Protein AF-A0A934D7P4-F1 (afdb_monomer_lite)

Structure (mmCIF, N/CA/C/O backbone):
data_AF-A0A934D7P4-F1
#
_entry.id   AF-A0A934D7P4-F1
#
loop_
_atom_site.group_PDB
_atom_site.id
_atom_site.type_symbol
_atom_site.label_atom_id
_atom_site.label_alt_id
_atom_site.label_comp_id
_atom_site.label_asym_id
_atom_site.label_entity_id
_atom_site.label_seq_id
_atom_site.pdbx_PDB_ins_code
_atom_site.Cartn_x
_atom_site.Cartn_y
_atom_site.Cartn_z
_atom_site.occupancy
_atom_site.B_iso_or_equiv
_atom_site.auth_seq_id
_atom_site.auth_comp_id
_atom_site.auth_asym_id
_atom_site.auth_atom_id
_atom_site.pdbx_PDB_model_num
ATOM 1 N N . MET A 1 1 ? -23.810 -1.532 72.515 1.00 41.50 1 MET A N 1
ATOM 2 C CA . MET A 1 1 ? -23.778 -2.502 71.398 1.00 41.50 1 MET A CA 1
ATOM 3 C C . MET A 1 1 ? -24.009 -1.705 70.126 1.00 41.50 1 MET A C 1
ATOM 5 O O . MET A 1 1 ? -25.115 -1.230 69.918 1.00 41.50 1 MET A O 1
ATOM 9 N N . SER A 1 2 ? -22.924 -1.389 69.413 1.00 42.75 2 SER A N 1
ATOM 10 C CA . SER A 1 2 ? -22.881 -0.344 68.382 1.00 42.75 2 SER A CA 1
ATOM 11 C C . SER A 1 2 ? -23.108 -0.930 66.989 1.00 42.75 2 SER A C 1
ATOM 13 O O . SER A 1 2 ? -22.459 -1.902 66.610 1.00 42.75 2 SER A O 1
ATOM 15 N N . ALA A 1 3 ? -24.038 -0.333 66.248 1.00 46.03 3 ALA A N 1
ATOM 16 C CA . ALA A 1 3 ? -24.425 -0.679 64.887 1.00 46.03 3 ALA A CA 1
ATOM 17 C C . ALA A 1 3 ? -23.400 -0.162 63.862 1.00 46.03 3 ALA A C 1
ATOM 19 O O . ALA A 1 3 ? -23.672 0.775 63.115 1.00 46.03 3 ALA A O 1
ATOM 20 N N . ALA A 1 4 ? -22.201 -0.743 63.844 1.00 50.47 4 ALA A N 1
ATOM 21 C CA . ALA A 1 4 ? -21.141 -0.292 62.949 1.00 50.47 4 ALA A CA 1
ATOM 22 C C . ALA A 1 4 ? -20.233 -1.439 62.496 1.00 50.47 4 ALA A C 1
ATOM 24 O O . ALA A 1 4 ? -19.067 -1.454 62.855 1.00 50.47 4 ALA A O 1
ATOM 25 N N . GLU A 1 5 ? -20.740 -2.385 61.697 1.00 45.88 5 GLU A N 1
ATOM 26 C CA . GLU A 1 5 ? -19.858 -3.218 60.859 1.00 45.88 5 GLU A CA 1
ATOM 27 C C . GLU A 1 5 ? -20.597 -3.959 59.731 1.00 45.88 5 GLU A C 1
ATOM 29 O O . GLU A 1 5 ? -20.452 -5.156 59.520 1.00 45.88 5 GLU A O 1
ATOM 34 N N . GLN A 1 6 ? -21.387 -3.234 58.938 1.00 44.91 6 GLN A N 1
ATOM 35 C CA . GLN A 1 6 ? -21.659 -3.667 57.564 1.00 44.91 6 GLN A CA 1
ATOM 36 C C . GLN A 1 6 ? -20.743 -2.887 56.625 1.00 44.91 6 GLN A C 1
ATOM 38 O O . GLN A 1 6 ? -21.148 -1.958 55.930 1.00 44.91 6 GLN A O 1
ATOM 43 N N . GLN A 1 7 ? -19.463 -3.267 56.622 1.00 40.97 7 GLN A N 1
ATOM 44 C CA . GLN A 1 7 ? -18.565 -2.917 55.530 1.00 40.97 7 GLN A CA 1
ATOM 45 C C . GLN A 1 7 ? -19.049 -3.651 54.276 1.00 40.97 7 GLN A C 1
ATOM 47 O O . GLN A 1 7 ? -18.756 -4.826 54.055 1.00 40.97 7 GLN A O 1
ATOM 52 N N . GLY A 1 8 ? -19.825 -2.948 53.451 1.00 39.62 8 GLY A N 1
ATOM 53 C CA . GLY A 1 8 ? -20.128 -3.379 52.097 1.00 39.62 8 GLY A CA 1
ATOM 54 C C . GLY A 1 8 ? -18.822 -3.628 51.349 1.00 39.62 8 GLY A C 1
ATOM 55 O O . GLY A 1 8 ? -18.076 -2.691 51.058 1.00 39.62 8 GLY A O 1
ATOM 56 N N . LYS A 1 9 ? -18.545 -4.899 51.034 1.00 37.62 9 LYS A N 1
ATOM 57 C CA . LYS A 1 9 ? -17.528 -5.297 50.058 1.00 37.62 9 LYS A CA 1
ATOM 58 C C . LYS A 1 9 ? -17.857 -4.602 48.737 1.00 37.62 9 LYS A C 1
ATOM 60 O O . LYS A 1 9 ? -18.658 -5.100 47.951 1.00 37.62 9 LYS A O 1
ATOM 65 N N . LYS A 1 10 ? -17.255 -3.436 48.488 1.00 41.66 10 LYS A N 1
ATOM 66 C CA . LYS A 1 10 ? -17.248 -2.821 47.159 1.00 41.66 10 LYS A CA 1
ATOM 67 C C . LYS A 1 10 ? -16.563 -3.820 46.233 1.00 41.66 10 LYS A C 1
ATOM 69 O O . LYS A 1 10 ? -15.367 -4.071 46.378 1.00 41.66 10 LYS A O 1
ATOM 74 N N . ALA A 1 11 ? -17.338 -4.426 45.335 1.00 46.16 11 ALA A N 1
ATOM 75 C CA . ALA A 1 11 ? -16.815 -5.281 44.281 1.00 46.16 11 ALA A CA 1
ATOM 76 C C . ALA A 1 11 ? -15.649 -4.559 43.577 1.00 46.16 11 ALA A C 1
ATOM 78 O O . ALA A 1 11 ? -15.703 -3.331 43.425 1.00 46.16 11 ALA A O 1
ATOM 79 N N . PRO A 1 12 ? -14.579 -5.275 43.187 1.00 48.62 12 PRO A N 1
ATOM 80 C CA . PRO A 1 12 ? -13.427 -4.653 42.552 1.00 48.62 12 PRO A CA 1
ATOM 81 C C . PRO A 1 12 ? -13.914 -3.849 41.348 1.00 48.62 12 PRO A C 1
ATOM 83 O O . PRO A 1 12 ? -14.585 -4.401 40.476 1.00 48.62 12 PRO A O 1
ATOM 86 N N . ARG A 1 13 ? -13.613 -2.540 41.323 1.00 54.34 13 ARG A N 1
ATOM 87 C CA . ARG A 1 13 ? -13.871 -1.670 40.167 1.00 54.34 13 ARG A CA 1
ATOM 88 C C . ARG A 1 13 ? -13.313 -2.391 38.940 1.00 54.34 13 ARG A C 1
ATOM 90 O O . ARG A 1 13 ? -12.090 -2.465 38.785 1.00 54.34 13 ARG A O 1
ATOM 97 N N . ARG A 1 14 ? -14.196 -2.951 38.102 1.00 58.28 14 ARG A N 1
ATOM 98 C CA . ARG A 1 14 ? -13.824 -3.424 36.766 1.00 58.28 14 ARG A CA 1
ATOM 99 C C . ARG A 1 14 ? -13.054 -2.276 36.119 1.00 58.28 14 ARG A C 1
ATOM 101 O O . ARG A 1 14 ? -13.386 -1.114 36.344 1.00 58.28 14 ARG A O 1
ATOM 108 N N . ARG A 1 15 ? -11.948 -2.580 35.442 1.00 69.81 15 ARG A N 1
ATOM 109 C CA . ARG A 1 15 ? -11.151 -1.577 34.725 1.00 69.81 15 ARG A CA 1
ATOM 110 C C . ARG A 1 15 ? -11.638 -1.589 33.271 1.00 69.81 15 ARG A C 1
ATOM 112 O O . ARG A 1 15 ? -10.965 -2.227 32.461 1.00 69.81 15 ARG A O 1
ATOM 119 N N . PRO A 1 16 ? -12.766 -0.926 32.941 1.00 72.25 16 PRO A N 1
ATOM 120 C CA . PRO A 1 16 ? -13.418 -1.022 31.630 1.00 72.25 16 PRO A CA 1
ATOM 121 C C . PRO A 1 16 ? -12.455 -0.685 30.492 1.00 72.25 16 PRO A C 1
ATOM 123 O O . PRO A 1 16 ? -12.384 -1.398 29.504 1.00 72.25 16 PRO A O 1
ATOM 126 N N . ARG A 1 17 ? -11.575 0.305 30.691 1.00 75.12 17 ARG A N 1
ATOM 127 C CA . ARG A 1 17 ? -10.507 0.662 29.743 1.00 75.12 17 ARG A CA 1
ATOM 128 C C . ARG A 1 17 ? -9.569 -0.502 29.405 1.00 75.12 17 ARG A C 1
ATOM 130 O O . ARG A 1 17 ? -9.229 -0.698 28.247 1.00 75.12 17 ARG A O 1
ATOM 137 N N . ARG A 1 18 ? -9.127 -1.274 30.405 1.00 79.06 18 ARG A N 1
ATOM 138 C CA . ARG A 1 18 ? -8.193 -2.395 30.188 1.00 79.06 18 ARG A CA 1
ATOM 139 C C . ARG A 1 18 ? -8.885 -3.561 29.486 1.00 79.06 18 ARG A C 1
ATOM 141 O O . ARG A 1 18 ? -8.235 -4.312 28.770 1.00 79.06 18 ARG A O 1
ATOM 148 N N . GLU A 1 19 ? -10.181 -3.720 29.717 1.00 79.38 19 GLU A N 1
ATOM 149 C CA . GLU A 1 19 ? -11.009 -4.723 29.055 1.00 79.38 19 GLU A CA 1
ATOM 150 C C . GLU A 1 19 ? -11.298 -4.330 27.602 1.00 79.38 19 GLU A C 1
ATOM 152 O O . GLU A 1 19 ? -11.114 -5.160 26.719 1.00 79.38 19 GLU A O 1
ATOM 157 N N . LEU A 1 20 ? -11.584 -3.051 27.338 1.00 77.44 20 LEU A N 1
ATOM 158 C CA . LEU A 1 20 ? -11.712 -2.476 25.995 1.00 77.44 20 LEU A CA 1
ATOM 159 C C . LEU A 1 20 ? -10.415 -2.543 25.189 1.00 77.44 20 LEU A C 1
ATOM 161 O O . LEU A 1 20 ? -10.448 -2.973 24.044 1.00 77.44 20 LEU A O 1
ATOM 165 N N . LEU A 1 21 ? -9.268 -2.200 25.782 1.00 81.50 21 LEU A N 1
ATOM 166 C CA . LEU A 1 21 ? -7.966 -2.360 25.120 1.00 81.50 21 LEU A CA 1
ATOM 167 C C . LEU A 1 21 ? -7.713 -3.821 24.739 1.00 81.50 21 LEU A C 1
ATOM 169 O O . LEU A 1 21 ? -7.358 -4.105 23.602 1.00 81.50 21 LEU A O 1
ATOM 173 N N . ARG A 1 22 ? -7.982 -4.760 25.654 1.00 81.12 22 ARG A N 1
ATOM 174 C CA . ARG A 1 22 ? -7.871 -6.198 25.365 1.00 81.12 22 ARG A CA 1
ATOM 175 C C . ARG A 1 22 ? -8.871 -6.666 24.316 1.00 81.12 22 ARG A C 1
ATOM 177 O O . ARG A 1 22 ? -8.559 -7.586 23.568 1.00 81.12 22 ARG A O 1
ATOM 184 N N . LEU A 1 23 ? -10.072 -6.092 24.289 1.00 79.81 23 LEU A N 1
ATOM 185 C CA . LEU A 1 23 ? -11.082 -6.393 23.282 1.00 79.81 23 LEU A CA 1
ATOM 186 C C . LEU A 1 23 ? -10.612 -5.908 21.917 1.00 79.81 23 LEU A C 1
ATOM 188 O O . LEU A 1 23 ? -10.676 -6.691 20.978 1.00 79.81 23 LEU A O 1
ATOM 192 N N . ILE A 1 24 ? -10.083 -4.685 21.824 1.00 80.44 24 ILE A N 1
ATOM 193 C CA . ILE A 1 24 ? -9.516 -4.144 20.587 1.00 80.44 24 ILE A CA 1
ATOM 194 C C . ILE A 1 24 ? -8.349 -5.029 20.123 1.00 80.44 24 ILE A C 1
ATOM 196 O O . ILE A 1 24 ? -8.347 -5.504 18.994 1.00 80.44 24 ILE A O 1
ATOM 200 N N . GLU A 1 25 ? -7.417 -5.358 21.016 1.00 79.88 25 GLU A N 1
ATOM 201 C CA . GLU A 1 25 ? -6.269 -6.216 20.699 1.00 79.88 25 GLU A CA 1
ATOM 202 C C . GLU A 1 25 ? -6.675 -7.624 20.237 1.00 79.88 25 GLU A C 1
ATOM 204 O O . GLU A 1 25 ? -6.095 -8.149 19.289 1.00 79.88 25 GLU A O 1
ATOM 209 N N . ARG A 1 26 ? -7.680 -8.238 20.880 1.00 79.88 26 ARG A N 1
ATOM 210 C CA . ARG A 1 26 ? -8.150 -9.590 20.533 1.00 79.88 26 ARG A CA 1
ATOM 211 C C . ARG A 1 26 ? -9.049 -9.636 19.305 1.00 79.88 26 ARG A C 1
ATOM 213 O O . ARG A 1 26 ? -8.991 -10.616 18.579 1.00 79.88 26 ARG A O 1
ATOM 220 N N . ARG A 1 27 ? -9.945 -8.662 19.126 1.00 73.75 27 ARG A N 1
ATOM 221 C CA . ARG A 1 27 ? -10.974 -8.693 18.070 1.00 73.75 27 ARG A CA 1
ATOM 222 C C . ARG A 1 27 ? -10.468 -8.157 16.742 1.00 73.75 27 ARG A C 1
ATOM 224 O O . ARG A 1 27 ? -10.938 -8.630 15.718 1.00 73.75 27 ARG A O 1
ATOM 231 N N . PHE A 1 28 ? -9.540 -7.204 16.768 1.00 69.00 28 PHE A N 1
ATOM 232 C CA . PHE A 1 28 ? -8.950 -6.654 15.550 1.00 69.00 28 PHE A CA 1
ATOM 233 C C . PHE A 1 28 ? -7.631 -7.321 15.163 1.00 69.00 28 PHE A C 1
ATOM 235 O O . PHE A 1 28 ? -7.068 -6.926 14.152 1.00 69.00 28 PHE A O 1
ATOM 242 N N . GLU A 1 29 ? -7.144 -8.284 15.963 1.00 65.88 29 GLU A N 1
ATOM 243 C CA . GLU A 1 29 ? -5.890 -9.021 15.755 1.00 65.88 29 GLU A CA 1
ATOM 244 C C . GLU A 1 29 ? -4.803 -8.138 15.125 1.00 65.88 29 GLU A C 1
ATOM 246 O O . GLU A 1 29 ? -4.510 -8.229 13.936 1.00 65.88 29 GLU A O 1
ATOM 251 N N . LEU A 1 30 ? -4.192 -7.259 15.924 1.00 59.88 30 LEU A N 1
ATOM 252 C CA . LEU A 1 30 ? -3.196 -6.283 15.449 1.00 59.88 30 LEU A CA 1
ATOM 253 C C . LEU A 1 30 ? -2.025 -6.905 14.654 1.00 59.88 30 LEU A C 1
ATOM 255 O O . LEU A 1 30 ? -1.390 -6.220 13.860 1.00 59.88 30 LEU A O 1
ATOM 259 N N . GLU A 1 31 ? -1.771 -8.209 14.796 1.00 55.81 31 GLU A N 1
ATOM 260 C CA . GLU A 1 31 ? -0.820 -8.960 13.961 1.00 55.81 31 GLU A CA 1
ATOM 261 C C . GLU A 1 31 ? -1.290 -9.181 12.507 1.00 55.81 31 GLU A C 1
ATOM 263 O O . GLU A 1 31 ? -0.465 -9.247 11.592 1.00 55.81 31 GLU A O 1
ATOM 268 N N . HIS A 1 32 ? -2.599 -9.259 12.254 1.00 55.41 32 HIS A N 1
ATOM 269 C CA . HIS A 1 32 ? -3.182 -9.257 10.907 1.00 55.41 32 HIS A CA 1
ATOM 270 C C . HIS A 1 32 ? -3.280 -7.837 10.318 1.00 55.41 32 HIS A C 1
ATOM 272 O O . HIS A 1 32 ? -3.252 -7.677 9.095 1.00 55.41 32 HIS A O 1
ATOM 278 N N . LEU A 1 33 ? -3.270 -6.802 11.169 1.00 59.06 33 LEU A N 1
ATOM 279 C CA . LEU A 1 33 ? -3.177 -5.383 10.784 1.00 59.06 33 LEU A CA 1
ATOM 280 C C . LEU A 1 33 ? -1.771 -4.960 10.306 1.00 59.06 33 LEU A C 1
ATOM 282 O O . LEU A 1 33 ? -1.599 -3.876 9.748 1.00 59.06 33 LEU A O 1
ATOM 286 N N . ASP A 1 34 ? -0.785 -5.863 10.361 1.00 67.44 34 ASP A N 1
ATOM 287 C CA . ASP A 1 34 ? 0.574 -5.690 9.814 1.00 67.44 34 ASP A CA 1
ATOM 288 C C . ASP A 1 34 ? 0.592 -5.522 8.266 1.00 67.44 34 ASP A C 1
ATOM 290 O O . ASP A 1 34 ? 1.643 -5.414 7.626 1.00 67.44 34 ASP A O 1
ATOM 294 N N . TYR A 1 35 ? -0.587 -5.471 7.638 1.00 71.25 35 TYR A N 1
ATOM 295 C CA . TYR A 1 35 ? -0.839 -5.047 6.262 1.00 71.25 35 TYR A CA 1
ATOM 296 C C . TYR A 1 35 ? -0.079 -3.770 5.875 1.00 71.25 35 TYR A C 1
ATOM 298 O O . TYR A 1 35 ? 0.595 -3.767 4.841 1.00 71.25 35 TYR A O 1
ATOM 306 N N . LEU A 1 36 ? -0.109 -2.712 6.700 1.00 70.88 36 LEU A N 1
ATOM 307 C CA . LEU A 1 36 ? 0.581 -1.450 6.384 1.00 70.88 36 LEU A CA 1
ATOM 308 C C . LEU A 1 36 ? 2.094 -1.652 6.264 1.00 70.88 36 LEU A C 1
ATOM 310 O O . LEU A 1 36 ? 2.744 -1.126 5.352 1.00 70.88 36 LEU A O 1
ATOM 314 N N . ARG A 1 37 ? 2.663 -2.475 7.147 1.00 79.56 37 ARG A N 1
ATOM 315 C CA . ARG A 1 37 ? 4.080 -2.835 7.120 1.00 79.56 37 ARG A CA 1
ATOM 316 C C . ARG A 1 37 ? 4.421 -3.672 5.886 1.00 79.56 37 ARG A C 1
ATOM 318 O O . ARG A 1 37 ? 5.419 -3.391 5.213 1.00 79.56 37 ARG A O 1
ATOM 325 N N . ARG A 1 38 ? 3.587 -4.663 5.553 1.00 79.44 38 ARG A N 1
ATOM 326 C CA . ARG A 1 38 ? 3.760 -5.534 4.375 1.00 79.44 38 ARG A CA 1
ATOM 327 C C . ARG A 1 38 ? 3.669 -4.740 3.070 1.00 79.44 38 ARG A C 1
ATOM 329 O O . ARG A 1 38 ? 4.553 -4.869 2.223 1.00 79.44 38 ARG A O 1
ATOM 336 N N . ILE A 1 39 ? 2.688 -3.845 2.940 1.00 81.69 39 ILE A N 1
ATOM 337 C CA . ILE A 1 39 ? 2.560 -2.957 1.778 1.00 81.69 39 ILE A CA 1
ATOM 338 C C . ILE A 1 39 ? 3.732 -1.988 1.675 1.00 81.69 39 ILE A C 1
ATOM 340 O O . ILE A 1 39 ? 4.257 -1.799 0.581 1.00 81.69 39 ILE A O 1
ATOM 344 N N . ARG A 1 40 ? 4.197 -1.387 2.778 1.00 81.62 40 ARG A N 1
ATOM 345 C CA . ARG A 1 40 ? 5.347 -0.466 2.735 1.00 81.62 40 ARG A CA 1
ATOM 346 C C . ARG A 1 40 ? 6.612 -1.156 2.205 1.00 81.62 40 ARG A C 1
ATOM 348 O O . ARG A 1 40 ? 7.347 -0.565 1.405 1.00 81.62 40 ARG A O 1
ATOM 355 N N . SER A 1 41 ? 6.843 -2.405 2.613 1.00 83.50 41 SER A N 1
ATOM 356 C CA . SER A 1 41 ? 7.939 -3.238 2.099 1.00 83.50 41 SER A CA 1
ATOM 357 C C . SER A 1 41 ? 7.792 -3.494 0.593 1.00 83.50 41 SER A C 1
ATOM 359 O O . SER A 1 41 ? 8.717 -3.229 -0.181 1.00 83.50 41 SER A O 1
ATOM 361 N N . GLU A 1 42 ? 6.606 -3.913 0.140 1.00 84.06 42 GLU A N 1
ATOM 362 C CA . GLU A 1 42 ? 6.359 -4.196 -1.279 1.00 84.06 42 GLU A CA 1
ATOM 363 C C . GLU A 1 42 ? 6.368 -2.938 -2.166 1.00 84.06 42 GLU A C 1
ATOM 365 O O . GLU A 1 42 ? 6.921 -2.973 -3.268 1.00 84.06 42 GLU A O 1
ATOM 370 N N . ARG A 1 43 ? 5.882 -1.786 -1.683 1.00 83.62 43 ARG A N 1
ATOM 371 C CA . ARG A 1 43 ? 6.006 -0.481 -2.366 1.00 83.62 43 ARG A CA 1
ATOM 372 C C . ARG A 1 43 ? 7.468 -0.111 -2.612 1.00 83.62 43 ARG A C 1
ATOM 374 O O . ARG A 1 43 ? 7.820 0.385 -3.679 1.00 83.62 43 ARG A O 1
ATOM 381 N N . SER A 1 44 ? 8.337 -0.373 -1.640 1.00 85.56 44 SER A N 1
ATOM 382 C CA . SER A 1 44 ? 9.769 -0.078 -1.761 1.00 85.56 44 SER A CA 1
ATOM 383 C C . SER A 1 44 ? 10.451 -1.014 -2.766 1.00 85.56 44 SER A C 1
ATOM 385 O O . SER A 1 44 ? 11.193 -0.561 -3.639 1.00 85.56 44 SER A O 1
ATOM 387 N N . ARG A 1 45 ? 10.136 -2.315 -2.712 1.00 87.38 45 ARG A N 1
ATOM 388 C CA . ARG A 1 45 ? 10.642 -3.318 -3.666 1.00 87.38 45 ARG A CA 1
ATOM 389 C C . ARG A 1 45 ? 10.187 -3.047 -5.098 1.00 87.38 45 ARG A C 1
ATOM 391 O O . ARG A 1 45 ? 10.968 -3.209 -6.033 1.00 87.38 45 ARG A O 1
ATOM 398 N N . THR A 1 46 ? 8.940 -2.622 -5.280 1.00 88.88 46 THR A N 1
ATOM 399 C CA . THR A 1 46 ? 8.382 -2.337 -6.609 1.00 88.88 46 THR A CA 1
ATOM 400 C C . THR A 1 46 ? 8.990 -1.083 -7.225 1.00 88.88 46 THR A C 1
ATOM 402 O O . THR A 1 46 ? 9.339 -1.120 -8.405 1.00 88.88 46 THR A O 1
ATOM 405 N N . LYS A 1 47 ? 9.234 -0.024 -6.437 1.00 89.12 47 LYS A N 1
ATOM 406 C CA . LYS A 1 47 ? 10.004 1.152 -6.886 1.00 89.12 47 LYS A CA 1
ATOM 407 C C . LYS A 1 47 ? 11.385 0.755 -7.401 1.00 89.12 47 LYS A C 1
ATOM 409 O O . LYS A 1 47 ? 11.743 1.107 -8.523 1.00 89.12 47 LYS A O 1
ATOM 414 N N . LEU A 1 48 ? 12.127 -0.037 -6.620 1.00 91.56 48 LEU A N 1
ATOM 415 C CA . LEU A 1 48 ? 13.446 -0.529 -7.026 1.00 91.56 48 LEU A CA 1
ATOM 416 C C . LEU A 1 48 ? 13.365 -1.346 -8.323 1.00 91.56 48 LEU A C 1
ATOM 418 O O . LEU A 1 48 ? 14.172 -1.149 -9.226 1.00 91.56 48 LEU A O 1
ATOM 422 N N . SER A 1 49 ? 12.362 -2.219 -8.451 1.00 91.00 49 SER A N 1
ATOM 423 C CA . SER A 1 49 ? 12.176 -3.015 -9.668 1.00 91.00 49 SER A CA 1
ATOM 424 C C . SER A 1 49 ? 11.855 -2.167 -10.906 1.00 91.00 49 SER A C 1
ATOM 426 O O . SER A 1 49 ? 12.314 -2.502 -11.992 1.00 91.00 49 SER A O 1
ATOM 428 N N . GLY A 1 50 ? 11.138 -1.047 -10.753 1.00 90.88 50 GLY A N 1
ATOM 429 C CA . GLY A 1 50 ? 10.887 -0.093 -11.838 1.00 90.88 50 GLY A CA 1
ATOM 430 C C . GLY A 1 50 ? 12.144 0.639 -12.293 1.00 90.88 50 GLY A C 1
ATOM 431 O O . GLY A 1 50 ? 12.378 0.768 -13.492 1.00 90.88 50 GLY A O 1
ATOM 432 N N . VAL A 1 51 ? 12.996 1.048 -11.348 1.00 93.88 51 VAL A N 1
ATOM 433 C CA . VAL A 1 51 ? 14.308 1.641 -11.662 1.00 93.88 51 VAL A CA 1
ATOM 434 C C . VAL A 1 51 ? 15.194 0.632 -12.395 1.00 93.88 51 VAL A C 1
ATOM 436 O O . VAL A 1 51 ? 15.795 0.971 -13.411 1.00 93.88 51 VAL A O 1
ATOM 439 N N . MET A 1 52 ? 15.224 -0.622 -11.935 1.00 94.62 52 MET A N 1
ATOM 440 C CA . MET A 1 52 ? 15.953 -1.697 -12.617 1.00 94.62 52 MET A CA 1
ATOM 441 C C . MET A 1 52 ? 15.412 -1.951 -14.031 1.00 94.62 52 MET A C 1
ATOM 443 O O . MET A 1 52 ? 16.199 -2.120 -14.959 1.00 94.62 52 MET A O 1
ATOM 447 N N . ALA A 1 53 ? 14.088 -1.929 -14.219 1.00 93.62 53 ALA A N 1
ATOM 448 C CA . ALA A 1 53 ? 13.460 -2.086 -15.529 1.00 93.62 53 ALA A CA 1
ATOM 449 C C . ALA A 1 53 ? 13.813 -0.934 -16.487 1.00 93.62 53 ALA A C 1
ATOM 451 O O . ALA A 1 53 ? 14.163 -1.192 -17.638 1.00 93.62 53 ALA A O 1
ATOM 452 N N . ALA A 1 54 ? 13.790 0.319 -16.012 1.00 95.56 54 ALA A N 1
ATOM 453 C CA . ALA A 1 54 ? 14.252 1.475 -16.786 1.00 95.56 54 ALA A CA 1
ATOM 454 C C . ALA A 1 54 ? 15.726 1.341 -17.179 1.00 95.56 54 ALA A C 1
ATOM 456 O O . ALA A 1 54 ? 16.077 1.556 -18.337 1.00 95.56 54 ALA A O 1
ATOM 457 N N . GLY A 1 55 ? 16.577 0.956 -16.222 1.00 95.06 55 GLY A N 1
ATOM 458 C CA . GLY A 1 55 ? 18.003 0.744 -16.448 1.00 95.06 55 GLY A CA 1
ATOM 459 C C . GLY A 1 55 ? 18.257 -0.323 -17.509 1.00 95.06 55 GLY A C 1
ATOM 460 O O . GLY A 1 55 ? 18.939 -0.051 -18.489 1.00 95.06 55 GLY A O 1
ATOM 461 N N . ALA A 1 56 ? 17.642 -1.500 -17.370 1.00 96.31 56 ALA A N 1
ATOM 462 C CA . ALA A 1 56 ? 17.774 -2.589 -18.334 1.00 96.31 56 ALA A CA 1
ATOM 463 C C . ALA A 1 56 ? 17.306 -2.178 -19.738 1.00 96.31 56 ALA A C 1
ATOM 465 O O . ALA A 1 56 ? 18.008 -2.426 -20.719 1.00 96.31 56 ALA A O 1
ATOM 466 N N . PHE A 1 57 ? 16.155 -1.505 -19.832 1.00 95.56 57 PHE A N 1
ATOM 467 C CA . PHE A 1 57 ? 15.635 -0.998 -21.099 1.00 95.56 57 PHE A CA 1
ATOM 468 C C . PHE A 1 57 ? 16.618 -0.013 -21.738 1.00 95.56 57 PHE A C 1
ATOM 470 O O . PHE A 1 57 ? 17.020 -0.201 -22.883 1.00 95.56 57 PHE A O 1
ATOM 477 N N . TYR A 1 58 ? 17.082 0.985 -20.982 1.00 96.25 58 TYR A N 1
ATOM 478 C CA . TYR A 1 58 ? 18.072 1.948 -21.457 1.00 96.25 58 TYR A CA 1
ATOM 479 C C . TYR A 1 58 ? 19.365 1.271 -21.927 1.00 96.25 58 TYR A C 1
ATOM 481 O O . TYR A 1 58 ? 19.856 1.582 -23.010 1.00 96.25 58 TYR A O 1
ATOM 489 N N . THR A 1 59 ? 19.898 0.316 -21.158 1.00 96.50 59 THR A N 1
ATOM 490 C CA . THR A 1 59 ? 21.132 -0.403 -21.498 1.00 96.50 59 THR A CA 1
ATOM 491 C C . THR A 1 59 ? 21.021 -1.125 -22.838 1.00 96.50 59 THR A C 1
ATOM 493 O O . THR A 1 59 ? 21.969 -1.073 -23.616 1.00 96.50 59 THR A O 1
ATOM 496 N N . VAL A 1 60 ? 19.878 -1.742 -23.156 1.00 95.62 60 VAL A N 1
ATOM 497 C CA . VAL A 1 60 ? 19.674 -2.410 -24.455 1.00 95.62 60 VAL A CA 1
ATOM 498 C C . VAL A 1 60 ? 19.817 -1.419 -25.614 1.00 95.62 60 VAL A C 1
ATOM 500 O O . VAL A 1 60 ? 20.583 -1.666 -26.547 1.00 95.62 60 VAL A O 1
ATOM 503 N N . PHE A 1 61 ? 19.146 -0.267 -25.537 1.00 93.38 61 PHE A N 1
ATOM 504 C CA . PHE A 1 61 ? 19.242 0.763 -26.578 1.00 93.38 61 PHE A CA 1
ATOM 505 C C . PHE A 1 61 ? 20.614 1.430 -26.620 1.00 93.38 61 PHE A C 1
ATOM 507 O O . PHE A 1 61 ? 21.115 1.736 -27.701 1.00 93.38 61 PHE A O 1
ATOM 514 N N . PHE A 1 62 ? 21.248 1.616 -25.464 1.00 94.69 62 PHE A N 1
ATOM 515 C CA . PHE A 1 62 ? 22.594 2.159 -25.385 1.00 94.69 62 PHE A CA 1
ATOM 516 C C . PHE A 1 62 ? 23.609 1.225 -26.050 1.00 94.69 62 PHE A C 1
ATOM 518 O O . PHE A 1 62 ? 24.413 1.689 -26.849 1.00 94.69 62 PHE A O 1
ATOM 525 N N . VAL A 1 63 ? 23.549 -0.086 -25.790 1.00 96.00 63 VAL A N 1
ATOM 526 C CA . VAL A 1 63 ? 24.427 -1.083 -26.428 1.00 96.00 63 VAL A CA 1
ATOM 527 C C . VAL A 1 63 ? 24.186 -1.139 -27.938 1.00 96.00 63 VAL A C 1
ATOM 529 O O . VAL A 1 63 ? 25.145 -1.169 -28.712 1.00 96.00 63 VAL A O 1
ATOM 532 N N . ALA A 1 64 ? 22.928 -1.087 -28.380 1.00 93.38 64 ALA A N 1
ATOM 533 C CA . ALA A 1 64 ? 22.598 -1.015 -29.803 1.00 93.38 64 ALA A CA 1
ATOM 534 C C . ALA A 1 64 ? 23.167 0.260 -30.460 1.00 93.38 64 ALA A C 1
ATOM 536 O O . ALA A 1 64 ? 23.827 0.189 -31.494 1.00 93.38 64 ALA A O 1
ATOM 537 N N . GLY A 1 65 ? 22.995 1.423 -29.828 1.00 93.25 65 GLY A N 1
ATOM 538 C CA . GLY A 1 65 ? 23.566 2.681 -30.314 1.00 93.25 65 GLY A CA 1
ATOM 539 C C . GLY A 1 65 ? 25.097 2.681 -30.306 1.00 93.25 65 GLY A C 1
ATOM 540 O O . GLY A 1 65 ? 25.721 3.134 -31.261 1.00 93.25 65 GLY A O 1
ATOM 541 N N . PHE A 1 66 ? 25.710 2.127 -29.259 1.00 94.56 66 PHE A N 1
ATOM 542 C CA . PHE A 1 66 ? 27.160 2.054 -29.095 1.00 94.56 66 PHE A CA 1
ATOM 543 C C . PHE A 1 66 ? 27.801 1.151 -30.148 1.00 94.56 66 PHE A C 1
ATOM 545 O O . PHE A 1 66 ? 28.835 1.493 -30.715 1.00 94.56 66 PHE A O 1
ATOM 552 N N . THR A 1 67 ? 27.183 0.005 -30.439 1.00 95.25 67 THR A N 1
ATOM 553 C CA . THR A 1 67 ? 27.647 -0.887 -31.508 1.00 95.25 67 THR A CA 1
ATOM 554 C C . THR A 1 67 ? 27.499 -0.224 -32.875 1.00 95.25 67 THR A C 1
ATOM 556 O O . THR A 1 67 ? 28.461 -0.219 -33.639 1.00 95.25 67 THR A O 1
ATOM 559 N N . ALA A 1 68 ? 26.365 0.425 -33.157 1.00 93.62 68 ALA A N 1
ATOM 560 C CA . ALA A 1 68 ? 26.165 1.172 -34.400 1.00 93.62 68 ALA A CA 1
ATOM 561 C C . ALA A 1 68 ? 27.198 2.301 -34.585 1.00 93.62 68 ALA A C 1
ATOM 563 O O . ALA A 1 68 ? 27.743 2.469 -35.676 1.00 93.62 68 ALA A O 1
ATOM 564 N N . TRP A 1 69 ? 27.526 3.028 -33.514 1.00 95.38 69 TRP A N 1
ATOM 565 C CA . TRP A 1 69 ? 28.608 4.013 -33.516 1.00 95.38 69 TRP A CA 1
ATOM 566 C C . TRP A 1 69 ? 29.975 3.365 -33.776 1.00 95.38 69 TRP A C 1
ATOM 568 O O . TRP A 1 69 ? 30.708 3.806 -34.660 1.00 95.38 69 TRP A O 1
ATOM 578 N N . LYS A 1 70 ? 30.304 2.278 -33.066 1.00 95.12 70 LYS A N 1
ATOM 579 C CA . LYS A 1 70 ? 31.589 1.570 -33.194 1.00 95.12 70 LYS A CA 1
ATOM 580 C C . LYS A 1 70 ? 31.841 1.040 -34.610 1.00 95.12 70 LYS A C 1
ATOM 582 O O . LYS A 1 70 ? 32.988 1.011 -35.046 1.00 95.12 70 LYS A O 1
ATOM 587 N N . PHE A 1 71 ? 30.793 0.634 -35.325 1.00 96.44 71 PHE A N 1
ATOM 588 C CA . PHE A 1 71 ? 30.883 0.173 -36.714 1.00 96.44 71 PHE A CA 1
ATOM 589 C C . PHE A 1 71 ? 30.759 1.301 -37.753 1.00 96.44 71 PHE A C 1
ATOM 591 O O . PHE A 1 71 ? 30.700 1.022 -38.947 1.00 96.44 71 PHE A O 1
ATOM 598 N N . GLY A 1 72 ? 30.723 2.567 -37.327 1.00 93.31 72 GLY A N 1
ATOM 599 C CA . GLY A 1 72 ? 30.656 3.722 -38.225 1.00 93.31 72 GLY A CA 1
ATOM 600 C C . GLY A 1 72 ? 29.296 3.933 -38.895 1.00 93.31 72 GLY A C 1
ATOM 601 O O . GLY A 1 72 ? 29.187 4.763 -39.791 1.00 93.31 72 GLY A O 1
ATOM 602 N N . ALA A 1 73 ? 28.250 3.220 -38.466 1.00 94.25 73 ALA A N 1
ATOM 603 C CA . ALA A 1 73 ? 26.899 3.385 -39.001 1.00 94.25 73 ALA A CA 1
ATOM 604 C C . ALA A 1 73 ? 26.226 4.681 -38.511 1.00 94.25 73 ALA A C 1
ATOM 606 O O . ALA A 1 73 ? 25.290 5.170 -39.141 1.00 94.25 73 ALA A O 1
ATOM 607 N N . VAL A 1 74 ? 26.685 5.234 -37.381 1.00 92.81 74 VAL A N 1
ATOM 608 C CA . VAL A 1 74 ? 26.122 6.434 -36.746 1.00 92.81 74 VAL A CA 1
ATOM 609 C C . VAL A 1 74 ? 27.255 7.389 -36.341 1.00 92.81 74 VAL A C 1
ATOM 611 O O . VAL A 1 74 ? 28.180 6.955 -35.652 1.00 92.81 74 VAL A O 1
ATOM 614 N N . PRO A 1 75 ? 27.201 8.685 -36.712 1.00 94.50 75 PRO A N 1
ATOM 615 C CA . PRO A 1 75 ? 28.190 9.669 -36.278 1.00 94.50 75 PRO A CA 1
ATOM 616 C C . PRO A 1 75 ? 28.101 9.946 -34.764 1.00 94.50 75 PRO A C 1
ATOM 618 O O . PRO A 1 75 ? 27.020 9.829 -34.173 1.00 94.50 75 PRO A O 1
ATOM 621 N N . PRO A 1 76 ? 29.214 10.333 -34.112 1.00 92.31 76 PRO A N 1
ATOM 622 C CA . PRO A 1 76 ? 29.279 10.498 -32.659 1.00 92.31 76 PRO A CA 1
ATOM 623 C C . PRO A 1 76 ? 28.286 11.539 -32.121 1.00 92.31 76 PRO A C 1
ATOM 625 O O . PRO A 1 76 ? 27.691 11.319 -31.063 1.00 92.31 76 PRO A O 1
ATOM 628 N N . GLU A 1 77 ? 28.028 12.632 -32.849 1.00 94.06 77 GLU A N 1
ATOM 629 C CA . GLU A 1 77 ? 27.049 13.642 -32.429 1.00 94.06 77 GLU A CA 1
ATOM 630 C C . GLU A 1 77 ? 25.621 13.081 -32.410 1.00 94.06 77 GLU A C 1
ATOM 632 O O . GLU A 1 77 ? 24.820 13.422 -31.533 1.00 94.06 77 GLU A O 1
ATOM 637 N N . LEU A 1 78 ? 25.289 12.209 -33.369 1.00 93.44 78 LEU A N 1
ATOM 638 C CA . LEU A 1 78 ? 23.974 11.577 -33.448 1.00 93.44 78 LEU A CA 1
ATOM 639 C C . LEU A 1 78 ? 23.806 10.521 -32.351 1.00 93.44 78 LEU A C 1
ATOM 641 O O . LEU A 1 78 ? 22.748 10.467 -31.728 1.00 93.44 78 LEU A O 1
ATOM 645 N N . PHE A 1 79 ? 24.851 9.745 -32.051 1.00 93.25 79 PHE A N 1
ATOM 646 C CA . PHE A 1 79 ? 24.846 8.810 -30.923 1.00 93.25 79 PHE A CA 1
ATOM 647 C C . PHE A 1 79 ? 24.623 9.530 -29.583 1.00 93.25 79 PHE A C 1
ATOM 649 O O . PHE A 1 79 ? 23.760 9.125 -28.800 1.00 93.25 79 PHE A O 1
ATOM 656 N N . GLY A 1 80 ? 25.330 10.640 -29.344 1.00 92.56 80 GLY A N 1
ATOM 657 C CA . GLY A 1 80 ? 25.140 11.473 -28.153 1.00 92.56 80 GLY A CA 1
ATOM 658 C C . GLY A 1 80 ? 23.694 11.955 -27.996 1.00 92.56 80 GLY A C 1
ATOM 659 O O . GLY A 1 80 ? 23.093 11.780 -26.938 1.00 92.56 80 GLY A O 1
ATOM 660 N N . LYS A 1 81 ? 23.083 12.471 -29.070 1.00 93.88 81 LYS A N 1
ATOM 661 C CA . LYS A 1 81 ? 21.667 12.883 -29.055 1.00 93.88 81 LYS A CA 1
ATOM 662 C C . LYS A 1 81 ? 20.719 11.712 -28.800 1.00 93.88 81 LYS A C 1
ATOM 664 O O . LYS A 1 81 ? 19.816 11.836 -27.978 1.00 93.88 81 LYS A O 1
ATOM 669 N N . LEU A 1 82 ? 20.926 10.580 -29.475 1.00 90.94 82 LEU A N 1
ATOM 670 C CA . LEU A 1 82 ? 20.080 9.395 -29.326 1.00 90.94 82 LEU A CA 1
ATOM 671 C C . LEU A 1 82 ? 20.146 8.833 -27.905 1.00 90.94 82 LEU A C 1
ATOM 673 O O . LEU A 1 82 ? 19.099 8.581 -27.318 1.00 90.94 82 LEU A O 1
ATOM 677 N N . SER A 1 83 ? 21.341 8.694 -27.326 1.00 90.94 83 SER A N 1
ATOM 678 C CA . SER A 1 83 ? 21.494 8.230 -25.940 1.00 90.94 83 SER A CA 1
ATOM 679 C C . SER A 1 83 ? 20.718 9.108 -24.956 1.00 90.94 83 SER A C 1
ATOM 681 O O . SER A 1 83 ? 19.983 8.584 -24.125 1.00 90.94 83 SER A O 1
ATOM 683 N N . TRP A 1 84 ? 20.769 10.433 -25.107 1.00 92.69 84 TRP A N 1
ATOM 684 C CA . TRP A 1 84 ? 20.025 11.338 -24.232 1.00 92.69 84 TRP A CA 1
ATOM 685 C C . TRP A 1 84 ? 1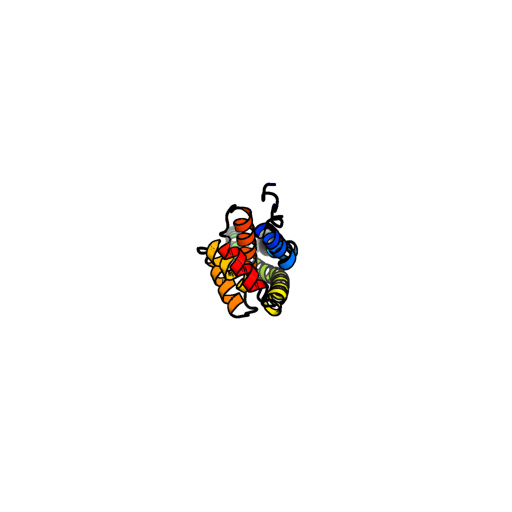8.508 11.235 -24.442 1.00 92.69 84 TRP A C 1
ATOM 687 O O . TRP A 1 84 ? 17.751 11.092 -23.485 1.00 92.69 84 TRP A O 1
ATOM 697 N N . VAL A 1 85 ? 18.047 11.237 -25.698 1.00 93.94 85 VAL A N 1
ATOM 698 C CA . VAL A 1 85 ? 16.615 11.126 -26.036 1.00 93.94 85 VAL A CA 1
ATOM 699 C C . VAL A 1 85 ? 16.022 9.810 -25.528 1.00 93.94 85 VAL A C 1
ATOM 701 O O . VAL A 1 85 ? 14.907 9.796 -25.008 1.00 93.94 85 VAL A O 1
ATOM 704 N N . MET A 1 86 ? 16.779 8.713 -25.602 1.00 92.00 86 MET A N 1
ATOM 705 C CA . MET A 1 86 ? 16.339 7.396 -25.140 1.00 92.00 86 MET A CA 1
ATOM 706 C C . MET A 1 86 ? 16.182 7.291 -23.615 1.00 92.00 86 MET A C 1
ATOM 708 O O . MET A 1 86 ? 15.530 6.354 -23.146 1.00 92.00 86 MET A O 1
ATOM 712 N N . MET A 1 87 ? 16.683 8.255 -22.831 1.00 93.56 87 MET A N 1
ATOM 713 C CA . MET A 1 87 ? 16.400 8.309 -21.392 1.00 93.56 87 MET A CA 1
ATOM 714 C C . MET A 1 87 ? 14.908 8.525 -21.105 1.00 93.56 87 MET A C 1
ATOM 716 O O . MET A 1 87 ? 14.399 7.976 -20.125 1.00 93.56 87 MET A O 1
ATOM 720 N N . ILE A 1 88 ? 14.192 9.276 -21.953 1.00 94.25 88 ILE A N 1
ATOM 721 C CA . ILE A 1 88 ? 12.769 9.593 -21.743 1.00 94.25 88 ILE A CA 1
ATOM 722 C C . ILE A 1 88 ? 11.893 8.335 -21.912 1.00 94.25 88 ILE A C 1
ATOM 724 O O . ILE A 1 88 ? 11.193 7.976 -20.964 1.00 94.25 88 ILE A O 1
ATOM 728 N N . PRO A 1 89 ? 11.943 7.585 -23.033 1.00 94.56 89 PRO A N 1
ATOM 729 C CA . PRO A 1 89 ? 11.198 6.331 -23.149 1.00 94.56 89 PRO A CA 1
ATOM 730 C C . PRO A 1 89 ? 11.567 5.307 -22.070 1.00 94.56 89 PRO A C 1
ATOM 732 O O . PRO A 1 89 ? 10.687 4.613 -21.566 1.00 94.56 89 PRO A O 1
ATOM 735 N N . ALA A 1 90 ? 12.843 5.233 -21.673 1.00 94.56 90 ALA A N 1
ATOM 736 C CA . ALA A 1 90 ? 13.287 4.318 -20.623 1.00 94.56 90 ALA A CA 1
ATOM 737 C C . ALA A 1 90 ? 12.690 4.658 -19.249 1.00 94.56 90 ALA A C 1
ATOM 739 O O . ALA A 1 90 ? 12.255 3.764 -18.521 1.00 94.56 90 ALA A O 1
ATOM 740 N N . THR A 1 91 ? 12.623 5.946 -18.900 1.00 94.31 91 THR A N 1
ATOM 741 C CA . THR A 1 91 ? 11.980 6.390 -17.654 1.00 94.31 91 THR A CA 1
ATOM 742 C C . THR A 1 91 ? 10.478 6.149 -17.680 1.00 94.31 91 THR A C 1
ATOM 744 O O . THR A 1 91 ? 9.948 5.615 -16.707 1.00 94.31 91 THR A O 1
ATOM 747 N N . VAL A 1 92 ? 9.801 6.451 -18.793 1.00 95.88 92 VAL A N 1
ATOM 748 C CA . VAL A 1 92 ? 8.371 6.139 -18.961 1.00 95.88 92 VAL A CA 1
ATOM 749 C C . VAL A 1 92 ? 8.128 4.639 -18.780 1.00 95.88 92 VAL A C 1
ATOM 751 O O . VAL A 1 92 ? 7.283 4.256 -17.974 1.00 95.88 92 VAL A O 1
ATOM 754 N N . PHE A 1 93 ? 8.921 3.788 -19.439 1.00 94.56 93 PHE A N 1
ATOM 755 C CA . PHE A 1 93 ? 8.826 2.335 -19.300 1.00 94.56 93 PHE A CA 1
ATOM 756 C C . PHE A 1 93 ? 8.995 1.875 -17.845 1.00 94.56 93 PHE A C 1
ATOM 758 O O . PHE A 1 93 ? 8.187 1.089 -17.349 1.00 94.56 93 PHE A O 1
ATOM 765 N N . GLY A 1 94 ? 9.996 2.399 -17.131 1.00 93.44 94 GLY A N 1
ATOM 766 C CA . GLY A 1 94 ? 10.212 2.078 -15.720 1.00 93.44 94 GLY A CA 1
ATOM 767 C C . GLY A 1 94 ? 9.065 2.504 -14.808 1.00 93.44 94 GLY A C 1
ATOM 768 O O . GLY A 1 94 ? 8.669 1.735 -13.932 1.00 93.44 94 GLY A O 1
ATOM 769 N N . VAL A 1 95 ? 8.495 3.696 -15.023 1.00 93.56 95 VAL A N 1
ATOM 770 C CA . VAL A 1 95 ? 7.331 4.184 -14.264 1.00 93.56 95 VAL A CA 1
ATOM 771 C C . VAL A 1 95 ? 6.106 3.316 -14.541 1.00 93.56 95 VAL A C 1
ATOM 773 O O . VAL A 1 95 ? 5.440 2.884 -13.602 1.00 93.56 95 VAL A O 1
ATOM 776 N N . THR A 1 96 ? 5.825 2.997 -15.804 1.00 93.50 96 THR A N 1
ATOM 777 C CA . THR A 1 96 ? 4.707 2.117 -16.169 1.00 93.50 96 THR A CA 1
ATOM 778 C C . THR A 1 96 ? 4.875 0.726 -15.561 1.00 93.50 96 THR A C 1
ATOM 780 O O . THR A 1 96 ? 3.936 0.197 -14.964 1.00 93.50 96 THR A O 1
ATOM 783 N N . TYR A 1 97 ? 6.077 0.150 -15.642 1.00 93.94 97 TYR A N 1
ATOM 784 C CA . TYR A 1 97 ? 6.383 -1.130 -15.012 1.00 93.94 97 TYR A CA 1
ATOM 785 C C . TYR A 1 97 ? 6.185 -1.070 -13.495 1.00 93.94 97 TYR A C 1
ATOM 787 O O . TYR A 1 97 ? 5.548 -1.956 -12.926 1.00 93.94 97 TYR A O 1
ATOM 795 N N . TRP A 1 98 ? 6.677 -0.014 -12.840 1.00 92.56 98 TRP A N 1
ATOM 796 C CA . TRP A 1 98 ? 6.493 0.196 -11.406 1.00 92.56 98 TRP A CA 1
ATOM 797 C C . TRP A 1 98 ? 5.013 0.235 -11.018 1.00 92.56 98 TRP A C 1
ATOM 799 O O . TRP A 1 98 ? 4.628 -0.466 -10.084 1.00 92.56 98 TRP A O 1
ATOM 809 N N . LEU A 1 99 ? 4.180 0.986 -11.742 1.00 90.62 99 LEU A N 1
ATOM 810 C CA . LEU A 1 99 ? 2.743 1.080 -11.465 1.00 90.62 99 LEU A CA 1
ATOM 811 C C . LEU A 1 99 ? 2.042 -0.278 -11.613 1.00 90.62 99 LEU A C 1
ATOM 813 O O . LEU A 1 99 ? 1.257 -0.672 -10.750 1.00 90.62 99 LEU A O 1
ATOM 817 N N . ILE A 1 100 ? 2.357 -1.028 -12.672 1.00 90.88 100 ILE A N 1
ATOM 818 C CA . ILE A 1 100 ? 1.765 -2.351 -12.918 1.00 90.88 100 ILE A CA 1
ATOM 819 C C . ILE A 1 100 ? 2.220 -3.358 -11.855 1.00 90.88 100 ILE A C 1
ATOM 821 O O . ILE A 1 100 ? 1.397 -4.081 -11.288 1.00 90.88 100 ILE A O 1
ATOM 825 N N . ALA A 1 101 ? 3.523 -3.413 -11.570 1.00 89.56 101 ALA A N 1
ATOM 826 C CA . ALA A 1 101 ? 4.093 -4.319 -10.578 1.00 89.56 101 ALA A CA 1
ATOM 827 C C . ALA A 1 101 ? 3.607 -3.980 -9.161 1.00 89.56 101 ALA A C 1
ATOM 829 O O . ALA A 1 101 ? 3.270 -4.887 -8.401 1.00 89.56 101 ALA A O 1
ATOM 830 N N . GLY A 1 102 ? 3.521 -2.688 -8.836 1.00 87.44 102 GLY A N 1
ATOM 831 C CA . GLY A 1 102 ? 2.937 -2.159 -7.605 1.00 87.44 102 GLY A CA 1
ATOM 832 C C . GLY A 1 102 ? 1.515 -2.660 -7.410 1.00 87.44 102 GLY A C 1
ATOM 833 O O . GLY A 1 102 ? 1.247 -3.382 -6.452 1.00 87.44 102 GLY A O 1
ATOM 834 N N . ASN A 1 103 ? 0.633 -2.385 -8.373 1.00 86.81 103 ASN A N 1
ATOM 835 C CA . ASN A 1 103 ? -0.762 -2.816 -8.298 1.00 86.81 103 ASN A CA 1
ATOM 836 C C . ASN A 1 103 ? -0.899 -4.337 -8.177 1.00 86.81 103 ASN A C 1
ATOM 838 O O . ASN A 1 103 ? -1.653 -4.811 -7.332 1.00 86.81 103 ASN A O 1
ATOM 842 N N . ARG A 1 104 ? -0.149 -5.122 -8.963 1.00 88.25 104 ARG A N 1
ATOM 843 C CA . ARG A 1 104 ? -0.220 -6.593 -8.900 1.00 88.25 104 ARG A CA 1
ATOM 844 C C . ARG A 1 104 ? 0.214 -7.163 -7.553 1.00 88.25 104 ARG A C 1
ATOM 846 O O . ARG A 1 104 ? -0.337 -8.176 -7.134 1.00 88.25 104 ARG A O 1
ATOM 853 N N . ARG A 1 105 ? 1.19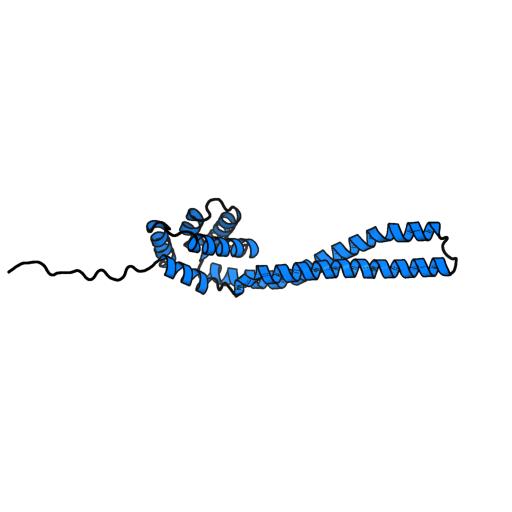7 -6.550 -6.887 1.00 86.19 105 ARG A N 1
ATOM 854 C CA . ARG A 1 105 ? 1.683 -7.019 -5.580 1.00 86.19 105 ARG A CA 1
ATOM 855 C C . ARG A 1 105 ? 0.846 -6.511 -4.414 1.00 86.19 105 ARG A C 1
ATOM 857 O O . ARG A 1 105 ? 0.671 -7.240 -3.444 1.00 86.19 105 ARG A O 1
ATOM 864 N N . GLU A 1 106 ? 0.313 -5.296 -4.505 1.00 84.56 106 GLU A N 1
ATOM 865 C CA . GLU A 1 106 ? -0.572 -4.743 -3.476 1.00 84.56 106 GLU A CA 1
ATOM 866 C C . GLU A 1 106 ? -1.962 -5.384 -3.493 1.00 84.56 106 GLU A C 1
ATOM 868 O O . GLU A 1 106 ? -2.575 -5.525 -2.439 1.00 84.56 106 GLU A O 1
ATOM 873 N N . TYR A 1 107 ? -2.461 -5.790 -4.664 1.00 85.62 107 TYR A N 1
ATOM 874 C CA . TYR A 1 107 ? -3.808 -6.338 -4.819 1.00 85.62 107 TYR A CA 1
ATOM 875 C C . TYR A 1 107 ? -4.135 -7.529 -3.897 1.00 85.62 107 TYR A C 1
ATOM 877 O O . TYR A 1 107 ? -5.133 -7.437 -3.185 1.00 85.62 107 TYR A O 1
ATOM 885 N N . PRO A 1 108 ? -3.340 -8.619 -3.830 1.00 85.81 108 PRO A N 1
ATOM 886 C CA . PRO A 1 108 ? -3.661 -9.745 -2.950 1.00 85.81 108 PRO A CA 1
ATOM 887 C C . PRO A 1 108 ? -3.639 -9.353 -1.469 1.00 85.81 108 PRO A C 1
ATOM 889 O O . PRO A 1 108 ? -4.469 -9.831 -0.703 1.00 85.81 108 PRO A O 1
ATOM 892 N N . LEU A 1 109 ? -2.738 -8.449 -1.069 1.00 84.19 109 LEU A N 1
ATOM 893 C CA . LEU A 1 109 ? -2.679 -7.942 0.304 1.00 84.19 109 LEU A CA 1
ATOM 894 C C . LEU A 1 109 ? -3.922 -7.110 0.635 1.00 84.19 109 LEU A C 1
ATOM 896 O O . LEU A 1 109 ? -4.513 -7.282 1.698 1.00 84.19 109 LEU A O 1
ATOM 900 N N . ARG A 1 110 ? -4.345 -6.236 -0.291 1.00 84.06 110 ARG A N 1
ATOM 901 C CA . ARG A 1 110 ? -5.585 -5.451 -0.175 1.00 84.06 110 ARG A CA 1
ATOM 902 C C . ARG A 1 110 ? -6.797 -6.362 -0.076 1.00 84.06 110 ARG A C 1
ATOM 904 O O . ARG A 1 110 ? -7.664 -6.110 0.750 1.00 84.06 110 ARG A O 1
ATOM 911 N N . GLN A 1 111 ? -6.850 -7.413 -0.890 1.00 85.94 111 GLN A N 1
ATOM 912 C CA . GLN A 1 111 ? -7.966 -8.350 -0.889 1.00 85.94 111 GLN A CA 1
ATOM 913 C C . GLN A 1 111 ? -8.047 -9.122 0.431 1.00 85.94 111 GLN A C 1
ATOM 915 O O . GLN A 1 111 ? -9.105 -9.140 1.042 1.00 85.94 111 GLN A O 1
ATOM 920 N N . GLN A 1 112 ? -6.926 -9.653 0.928 1.00 84.69 112 GLN A N 1
ATOM 921 C CA . GLN A 1 112 ? -6.882 -10.331 2.230 1.00 84.69 112 GLN A CA 1
ATOM 922 C C . GLN A 1 112 ? -7.349 -9.423 3.373 1.00 84.69 112 GLN A C 1
ATOM 924 O O . GLN A 1 112 ? -8.135 -9.848 4.217 1.00 84.69 112 GLN A O 1
ATOM 929 N N . ALA A 1 113 ? -6.899 -8.165 3.389 1.00 83.25 113 ALA A N 1
ATOM 930 C CA . ALA A 1 113 ? -7.328 -7.205 4.399 1.00 83.25 113 ALA A CA 1
ATOM 931 C C . ALA A 1 113 ? -8.824 -6.873 4.273 1.00 83.25 113 ALA A C 1
ATOM 933 O O . ALA A 1 113 ? -9.523 -6.819 5.281 1.00 83.25 113 ALA A O 1
ATOM 934 N N . ARG A 1 114 ? -9.342 -6.716 3.046 1.00 85.25 114 ARG A N 1
ATOM 935 C CA . ARG A 1 114 ? -10.782 -6.524 2.803 1.00 85.25 114 ARG A CA 1
ATOM 936 C C . ARG A 1 114 ? -11.609 -7.705 3.279 1.00 85.25 114 ARG A C 1
ATOM 938 O O . ARG A 1 114 ? -12.613 -7.482 3.939 1.00 85.25 114 ARG A O 1
ATOM 945 N N . ASP A 1 115 ? -11.194 -8.928 2.972 1.00 85.38 115 ASP A N 1
ATOM 946 C CA . ASP A 1 115 ? -11.921 -10.134 3.366 1.00 85.38 115 ASP A CA 1
ATOM 947 C C . ASP A 1 115 ? -11.965 -10.262 4.899 1.00 85.38 115 ASP A C 1
ATOM 949 O O . ASP A 1 115 ? -13.004 -10.587 5.471 1.00 85.38 115 ASP A O 1
ATOM 953 N N . HIS A 1 116 ? -10.865 -9.922 5.580 1.00 82.81 116 HIS A N 1
ATOM 954 C CA . HIS A 1 116 ? -10.807 -9.888 7.041 1.00 82.81 116 HIS A CA 1
ATOM 955 C C . HIS A 1 116 ? -11.726 -8.811 7.640 1.00 82.81 116 HIS A C 1
ATOM 957 O O . HIS A 1 116 ? -12.528 -9.110 8.526 1.00 82.81 116 HIS A O 1
ATOM 963 N N . ILE A 1 117 ? -11.670 -7.579 7.120 1.00 83.12 117 ILE A N 1
ATOM 964 C CA . ILE A 1 117 ? -12.542 -6.475 7.554 1.00 83.12 117 ILE A CA 1
ATOM 965 C C . ILE A 1 117 ? -14.007 -6.822 7.297 1.00 83.12 117 ILE A C 1
ATOM 967 O O . ILE A 1 117 ? -14.838 -6.640 8.179 1.00 83.12 117 ILE A O 1
ATOM 971 N N . ALA A 1 118 ? -14.333 -7.376 6.129 1.00 83.19 118 ALA A N 1
ATOM 972 C CA . ALA A 1 118 ? -15.679 -7.828 5.802 1.00 83.19 118 ALA A CA 1
ATOM 973 C C . ALA A 1 118 ? -16.152 -8.944 6.745 1.00 83.19 118 ALA A C 1
ATOM 975 O O . ALA A 1 118 ? -17.324 -8.970 7.107 1.00 83.19 118 ALA A O 1
ATOM 976 N N . GLY A 1 119 ? -15.257 -9.828 7.195 1.00 81.69 119 GLY A N 1
ATOM 977 C CA . GLY A 1 119 ? -15.559 -10.821 8.226 1.00 81.69 119 GLY A CA 1
ATOM 978 C C . GLY A 1 119 ? -15.905 -10.191 9.579 1.00 81.69 119 GLY A C 1
ATOM 979 O O . GLY A 1 119 ? -16.910 -10.557 10.186 1.00 81.69 119 GLY A O 1
ATOM 980 N N . ILE A 1 120 ? -15.112 -9.219 10.042 1.00 80.50 120 ILE A N 1
ATOM 981 C CA . ILE A 1 120 ? -15.335 -8.530 11.326 1.00 80.50 120 ILE A CA 1
ATOM 982 C C . ILE A 1 120 ? -16.591 -7.650 11.266 1.00 80.50 120 ILE A C 1
ATOM 984 O O . ILE A 1 120 ? -17.506 -7.793 12.084 1.00 80.50 120 ILE A O 1
ATOM 988 N N . GLU A 1 121 ? -16.655 -6.748 10.291 1.00 82.31 121 GLU A N 1
ATOM 989 C CA . GLU A 1 121 ? -17.744 -5.783 10.135 1.00 82.31 121 GLU A CA 1
ATOM 990 C C . GLU A 1 121 ? -19.042 -6.455 9.685 1.00 82.31 121 GLU A C 1
ATOM 992 O O . GLU A 1 121 ? -20.103 -6.131 10.208 1.00 82.31 121 GLU A O 1
ATOM 997 N N . GLY A 1 122 ? -18.979 -7.439 8.786 1.00 74.94 122 GLY A N 1
ATOM 998 C CA . GLY A 1 122 ? -20.162 -8.155 8.307 1.00 74.94 122 GLY A CA 1
ATOM 999 C C . GLY A 1 122 ? -20.811 -9.036 9.375 1.00 74.94 122 GLY A C 1
ATOM 1000 O O . GLY A 1 122 ? -22.034 -9.139 9.412 1.00 74.94 122 GLY A O 1
ATOM 1001 N N . ALA A 1 123 ? -20.022 -9.642 10.271 1.00 70.94 123 ALA A N 1
ATOM 1002 C CA . ALA A 1 123 ? -20.560 -10.471 11.349 1.00 70.94 123 ALA A CA 1
ATOM 1003 C C . ALA A 1 123 ? -20.980 -9.660 12.583 1.00 70.94 123 ALA A C 1
ATOM 1005 O O . ALA A 1 123 ? -21.916 -10.050 13.280 1.00 70.94 123 ALA A O 1
ATOM 1006 N N . THR A 1 124 ? -20.272 -8.568 12.898 1.00 71.19 124 THR A N 1
ATOM 1007 C CA . THR A 1 124 ? -20.446 -7.870 14.185 1.00 71.19 124 THR A CA 1
ATOM 1008 C C . THR A 1 124 ? -20.585 -6.351 14.111 1.00 71.19 124 THR A C 1
ATOM 1010 O O . THR A 1 124 ? -21.008 -5.770 15.107 1.00 71.19 124 THR A O 1
ATOM 1013 N N . GLY A 1 125 ? -20.290 -5.696 12.983 1.00 77.69 125 GLY A N 1
ATOM 1014 C CA . GLY A 1 125 ? -20.368 -4.232 12.846 1.00 77.69 125 GLY A CA 1
ATOM 1015 C C . GLY A 1 125 ? -19.560 -3.499 13.918 1.00 77.69 125 GLY A C 1
ATOM 1016 O O . GLY A 1 125 ? -20.085 -2.632 14.621 1.00 77.69 125 GLY A O 1
ATOM 1017 N N . LEU A 1 126 ? -18.325 -3.951 14.146 1.00 83.31 126 LEU A N 1
ATOM 1018 C CA . LEU A 1 126 ? -17.594 -3.671 15.376 1.00 83.31 126 LEU A CA 1
ATOM 1019 C C . LEU A 1 126 ? -17.096 -2.220 15.446 1.00 83.31 126 LEU A C 1
ATOM 1021 O O . LEU A 1 126 ? -17.178 -1.620 16.516 1.00 83.31 126 LEU A O 1
ATOM 1025 N N . LEU A 1 127 ? -16.660 -1.628 14.328 1.00 86.12 127 LEU A N 1
ATOM 1026 C CA . LEU A 1 127 ? -16.236 -0.224 14.280 1.00 86.12 127 LEU A CA 1
ATOM 1027 C C . LEU A 1 127 ? -17.397 0.740 14.570 1.00 86.12 127 LEU A C 1
ATOM 1029 O O . LEU A 1 127 ? -17.232 1.659 15.369 1.00 86.12 127 LEU A O 1
ATOM 1033 N N . TRP A 1 128 ? -18.582 0.504 13.998 1.00 86.44 128 TRP A N 1
ATOM 1034 C CA . TRP A 1 128 ? -19.792 1.286 14.287 1.00 86.44 128 TRP A CA 1
ATOM 1035 C C . TRP A 1 128 ? -20.152 1.275 15.778 1.00 86.44 128 TRP A C 1
ATOM 1037 O O . TRP A 1 128 ? -20.495 2.306 16.345 1.00 86.44 128 TRP A O 1
ATOM 1047 N N . ARG A 1 129 ? -20.011 0.135 16.459 1.00 86.19 129 ARG A N 1
ATOM 1048 C CA . ARG A 1 129 ? -20.290 0.032 17.906 1.00 86.19 129 ARG A CA 1
ATOM 1049 C C . ARG A 1 129 ? -19.288 0.800 18.769 1.00 86.19 129 ARG A C 1
ATOM 1051 O O . ARG A 1 129 ? -19.595 1.155 19.904 1.00 86.19 129 ARG A O 1
ATOM 1058 N N . LEU A 1 130 ? -18.099 1.068 18.234 1.00 86.38 130 LEU A N 1
ATOM 1059 C CA . LEU A 1 130 ? -17.090 1.918 18.861 1.00 86.38 130 LEU A CA 1
ATOM 1060 C C . LEU A 1 130 ? -17.277 3.405 18.516 1.00 86.38 130 LEU A C 1
ATOM 1062 O O . LEU A 1 130 ? -16.452 4.214 18.941 1.00 86.38 130 LEU A O 1
ATOM 1066 N N . GLU A 1 131 ? -18.355 3.788 17.817 1.00 88.00 131 GLU A N 1
ATOM 1067 C CA . GLU A 1 131 ? -18.684 5.181 17.482 1.00 88.00 131 GLU A CA 1
ATOM 1068 C C . GLU A 1 131 ? -18.478 6.153 18.655 1.00 88.00 131 GLU A C 1
ATOM 1070 O O . GLU A 1 131 ? -17.782 7.150 18.452 1.00 88.00 131 GLU A O 1
ATOM 1075 N N . PRO A 1 132 ? -18.977 5.894 19.884 1.00 86.12 132 PRO A N 1
ATOM 1076 C CA . PRO A 1 132 ? -18.825 6.851 20.978 1.00 86.12 132 PRO A CA 1
ATOM 1077 C C . PRO A 1 132 ? -17.358 7.106 21.345 1.00 86.12 132 PRO A C 1
ATOM 1079 O O . PRO A 1 132 ? -16.998 8.212 21.744 1.00 86.12 132 PRO A O 1
ATOM 1082 N N . LEU A 1 133 ? -16.488 6.102 21.186 1.00 85.25 133 LEU A N 1
ATOM 1083 C CA . LEU A 1 133 ? -15.048 6.255 21.398 1.00 85.25 133 LEU A CA 1
ATOM 1084 C C . LEU A 1 133 ? -14.381 6.976 20.233 1.00 85.25 133 LEU A C 1
ATOM 1086 O O . LEU A 1 133 ? -13.543 7.840 20.472 1.00 85.25 133 LEU A O 1
ATOM 1090 N N . VAL A 1 134 ? -14.757 6.659 18.993 1.00 86.62 134 VAL A N 1
ATOM 1091 C CA . VAL A 1 134 ? -14.223 7.335 17.802 1.00 86.62 134 VAL A CA 1
ATOM 1092 C C . VAL A 1 134 ? -14.592 8.820 17.827 1.00 86.62 134 VAL A C 1
ATOM 1094 O O . VAL A 1 134 ? -13.727 9.668 17.633 1.00 86.62 134 VAL A O 1
ATOM 1097 N N . GLN A 1 135 ? -15.837 9.164 18.155 1.00 87.81 135 GLN A N 1
ATOM 1098 C CA . GLN A 1 135 ? -16.273 10.555 18.282 1.00 87.81 135 GLN A CA 1
ATOM 1099 C C . GLN A 1 135 ? -15.600 11.282 19.451 1.00 87.81 135 GLN A C 1
ATOM 1101 O O . GLN A 1 135 ? -15.342 12.476 19.349 1.00 87.81 135 GLN A O 1
ATOM 1106 N N . ALA A 1 136 ? -15.291 10.593 20.551 1.00 86.12 136 ALA A N 1
ATOM 1107 C CA . ALA A 1 136 ? -14.638 11.219 21.697 1.00 86.12 136 ALA A CA 1
ATOM 1108 C C . ALA A 1 136 ? -13.127 11.418 21.510 1.00 86.12 136 ALA A C 1
ATOM 1110 O O . ALA A 1 136 ? -12.573 12.420 21.959 1.00 86.12 136 ALA A O 1
ATOM 1111 N N . LEU A 1 137 ? -12.454 10.453 20.881 1.00 85.00 137 LEU A N 1
ATOM 1112 C CA . LEU A 1 137 ? -10.992 10.398 20.803 1.00 85.00 137 LEU A CA 1
ATOM 1113 C C . LEU A 1 137 ? -10.444 10.873 19.455 1.00 85.00 137 LEU A C 1
ATOM 1115 O O . LEU A 1 137 ? -9.322 11.368 19.400 1.00 85.00 137 LEU A O 1
ATOM 1119 N N . LEU A 1 138 ? -11.231 10.743 18.386 1.00 87.31 138 LEU A N 1
ATOM 1120 C CA . LEU A 1 138 ? -10.832 10.977 16.995 1.00 87.31 138 LEU A CA 1
ATOM 1121 C C . LEU A 1 138 ? -11.826 11.900 16.262 1.00 87.31 138 LEU A C 1
ATOM 1123 O O . LEU A 1 138 ? -11.990 11.816 15.046 1.00 87.31 138 LEU A O 1
ATOM 1127 N N . ALA A 1 139 ? -12.487 12.814 16.984 1.00 85.00 139 ALA A N 1
ATOM 1128 C CA . ALA A 1 139 ? -13.489 13.735 16.429 1.00 85.00 139 ALA A CA 1
ATOM 1129 C C . ALA A 1 139 ? -12.995 14.522 15.199 1.00 85.00 139 ALA A C 1
ATOM 1131 O O . ALA A 1 139 ? -13.762 14.806 14.285 1.00 85.00 139 ALA A O 1
ATOM 1132 N N . GLN A 1 140 ? -11.712 14.892 15.199 1.00 86.56 140 GLN A N 1
ATOM 1133 C CA . GLN A 1 140 ? -11.088 15.717 14.161 1.00 86.56 140 GLN A CA 1
ATOM 1134 C C . GLN A 1 140 ? -10.446 14.887 13.039 1.00 86.56 140 GLN A C 1
ATOM 1136 O O . GLN A 1 140 ? -9.973 15.453 12.054 1.00 86.56 140 GLN A O 1
ATOM 1141 N N . ASP A 1 141 ? -10.410 13.558 13.170 1.00 88.19 141 ASP A N 1
ATOM 1142 C CA . ASP A 1 141 ? -9.789 12.685 12.181 1.00 88.19 141 ASP A CA 1
ATOM 1143 C C . ASP A 1 141 ? -10.784 12.336 11.064 1.00 88.19 141 ASP A C 1
ATOM 1145 O O . ASP A 1 141 ? -11.674 11.494 11.202 1.00 88.19 141 ASP A O 1
ATOM 1149 N N . MET A 1 142 ? -10.604 12.987 9.914 1.00 88.06 142 MET A N 1
ATOM 1150 C CA . MET A 1 142 ? -11.422 12.783 8.716 1.00 88.06 142 MET A CA 1
ATOM 1151 C C . MET A 1 142 ? -11.337 11.362 8.142 1.00 88.06 142 MET A C 1
ATOM 1153 O O . MET A 1 142 ? -12.212 10.972 7.366 1.00 88.06 142 MET A O 1
ATOM 1157 N N . VAL A 1 143 ? -10.278 10.603 8.434 1.00 88.25 143 VAL A N 1
ATOM 1158 C CA . VAL A 1 143 ? -10.154 9.194 8.030 1.00 88.25 143 VAL A CA 1
ATOM 1159 C C . VAL A 1 143 ? -11.042 8.338 8.927 1.00 88.25 143 VAL A C 1
ATOM 1161 O O . VAL A 1 143 ? -11.871 7.583 8.419 1.00 88.25 143 VAL A O 1
ATOM 1164 N N . ALA A 1 144 ? -10.958 8.551 10.243 1.00 86.75 144 ALA A N 1
ATOM 1165 C CA . ALA A 1 144 ? -11.766 7.840 11.228 1.00 86.75 144 ALA A CA 1
ATOM 1166 C C . ALA A 1 144 ? -13.271 8.036 11.011 1.00 86.75 144 ALA A C 1
ATOM 1168 O O . ALA A 1 144 ? -14.032 7.069 11.033 1.00 86.75 144 ALA A O 1
ATOM 1169 N N . GLN A 1 145 ? -13.702 9.270 10.727 1.00 88.81 145 GLN A N 1
ATOM 1170 C CA . GLN A 1 145 ? -15.113 9.560 10.448 1.00 88.81 145 GLN A CA 1
ATOM 1171 C C . GLN A 1 145 ? -15.603 8.879 9.162 1.00 88.81 145 GLN A C 1
ATOM 1173 O O . GLN A 1 145 ? -16.685 8.297 9.143 1.00 88.81 145 GLN A O 1
ATOM 1178 N N . ARG A 1 146 ? -14.792 8.873 8.094 1.00 87.12 146 ARG A N 1
ATOM 1179 C CA . ARG A 1 146 ? -15.145 8.180 6.843 1.00 87.12 146 ARG A CA 1
ATOM 1180 C C . ARG A 1 146 ? -15.254 6.669 7.034 1.00 87.12 146 ARG A C 1
ATOM 1182 O O . ARG A 1 146 ? -16.222 6.074 6.560 1.00 87.12 146 ARG A O 1
ATOM 1189 N N . ALA A 1 147 ? -14.303 6.059 7.740 1.00 87.50 147 ALA A N 1
ATOM 1190 C CA . ALA A 1 147 ? -14.342 4.632 8.050 1.00 87.50 147 ALA A CA 1
ATOM 1191 C C . ALA A 1 147 ? -15.580 4.278 8.894 1.00 87.50 147 ALA A C 1
ATOM 1193 O O . ALA A 1 147 ? -16.258 3.285 8.620 1.00 87.50 147 ALA A O 1
ATOM 1194 N N . LEU A 1 148 ? -15.924 5.129 9.866 1.00 88.38 148 LEU A N 1
ATOM 1195 C CA . LEU A 1 148 ? -17.101 4.961 10.711 1.00 88.38 148 LEU A CA 1
ATOM 1196 C C . LEU A 1 148 ? -18.413 5.051 9.918 1.00 88.38 148 LEU A C 1
ATOM 1198 O O . LEU A 1 148 ? -19.281 4.190 10.060 1.00 88.38 148 LEU A O 1
ATOM 1202 N N . GLU A 1 149 ? -18.561 6.053 9.050 1.00 87.69 149 GLU A N 1
ATOM 1203 C CA . GLU A 1 149 ? -19.739 6.190 8.186 1.00 87.69 149 GLU A CA 1
ATOM 1204 C C . GLU A 1 149 ? -19.918 4.980 7.263 1.00 87.69 149 GLU A C 1
ATOM 1206 O O . GLU A 1 149 ? -21.040 4.520 7.031 1.00 87.69 149 GLU A O 1
ATOM 1211 N N . GLN A 1 150 ? -18.817 4.452 6.729 1.00 85.50 150 GLN A N 1
ATOM 1212 C CA . GLN A 1 150 ? -18.840 3.276 5.866 1.00 85.50 150 GLN A CA 1
ATOM 1213 C C . GLN A 1 150 ? -19.180 1.993 6.642 1.00 85.50 150 GLN A C 1
ATOM 1215 O O . GLN A 1 150 ? -19.981 1.194 6.148 1.00 85.50 150 GLN A O 1
ATOM 1220 N N . SER A 1 151 ? -18.665 1.838 7.867 1.00 86.31 151 SER A N 1
ATOM 1221 C CA . SER A 1 151 ? -19.048 0.759 8.791 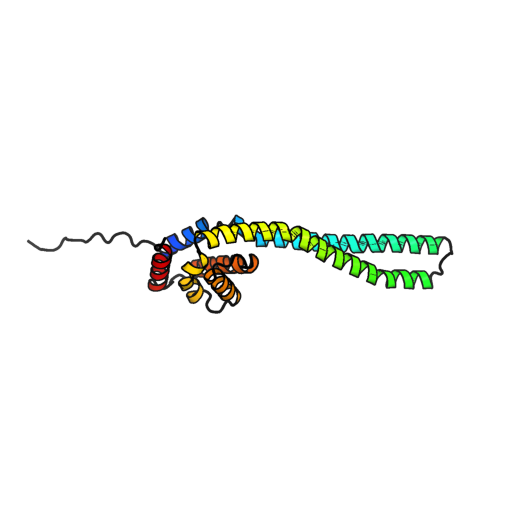1.00 86.31 151 SER A CA 1
ATOM 1222 C C . SER A 1 151 ? -20.535 0.830 9.153 1.00 86.31 151 SER A C 1
ATOM 1224 O O . SER A 1 151 ? -21.242 -0.170 9.038 1.00 86.31 151 SER A O 1
ATOM 1226 N N . ARG A 1 152 ? -21.069 2.024 9.454 1.00 83.81 152 ARG A N 1
ATOM 1227 C CA . ARG A 1 152 ? -22.501 2.229 9.748 1.00 83.81 152 ARG A CA 1
ATOM 1228 C C . ARG A 1 152 ? -23.413 1.781 8.607 1.00 83.81 152 ARG A C 1
ATOM 1230 O O . ARG A 1 152 ? -24.517 1.298 8.841 1.00 83.81 152 ARG A O 1
ATOM 1237 N N . ARG A 1 153 ? -22.968 1.948 7.361 1.00 82.69 153 ARG A N 1
ATOM 1238 C CA . ARG A 1 153 ? -23.708 1.513 6.166 1.00 82.69 153 ARG A CA 1
ATOM 1239 C C . ARG A 1 153 ? -23.616 0.002 5.920 1.00 82.69 153 ARG A C 1
ATOM 1241 O O . ARG A 1 153 ? -24.151 -0.460 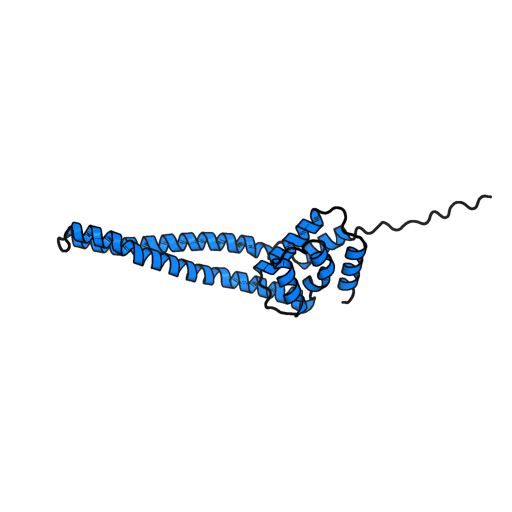4.917 1.00 82.69 153 ARG A O 1
ATOM 1248 N N . GLY A 1 154 ? -22.932 -0.752 6.785 1.00 70.44 154 GLY A N 1
ATOM 1249 C CA . GLY A 1 154 ? -22.689 -2.185 6.613 1.00 70.44 154 GLY A CA 1
ATOM 1250 C C . GLY A 1 154 ? -21.864 -2.492 5.364 1.00 70.44 154 GLY A C 1
ATOM 1251 O O . GLY A 1 154 ? -21.993 -3.563 4.775 1.00 70.44 154 GLY A O 1
ATOM 1252 N N . SER A 1 155 ? -21.078 -1.522 4.891 1.00 64.38 155 SER A N 1
ATOM 1253 C CA . SER A 1 155 ? -20.435 -1.623 3.591 1.00 64.38 155 SER A CA 1
ATOM 1254 C C . SER A 1 155 ? -19.105 -2.358 3.695 1.00 64.38 155 SER A C 1
ATOM 1256 O O . SER A 1 155 ? -18.194 -1.912 4.384 1.00 64.38 155 SER A O 1
ATOM 1258 N N . ALA A 1 156 ? -18.939 -3.414 2.897 1.00 63.34 156 ALA A N 1
ATOM 1259 C CA . ALA A 1 156 ? -17.642 -4.050 2.647 1.00 63.34 156 ALA A CA 1
ATOM 1260 C C . ALA A 1 156 ? -16.661 -3.149 1.855 1.00 63.34 156 ALA A C 1
ATOM 1262 O O . ALA A 1 156 ? -15.561 -3.576 1.513 1.00 63.34 156 ALA A O 1
ATOM 1263 N N . ALA A 1 157 ? -17.056 -1.913 1.525 1.00 72.12 157 ALA A N 1
ATOM 1264 C CA . ALA A 1 157 ? -16.250 -0.967 0.758 1.00 72.12 157 ALA A CA 1
ATOM 1265 C C . ALA A 1 157 ? -15.306 -0.106 1.612 1.00 72.12 157 ALA A C 1
ATOM 1267 O O . ALA A 1 157 ? -14.717 0.828 1.065 1.00 72.12 157 ALA A O 1
ATOM 1268 N N . ILE A 1 158 ? -15.166 -0.383 2.915 1.00 82.75 158 ILE A N 1
ATOM 1269 C CA . ILE A 1 158 ? -14.177 0.322 3.736 1.00 82.75 158 ILE A CA 1
ATOM 1270 C C . ILE A 1 158 ? -12.789 0.078 3.145 1.00 82.75 158 ILE A C 1
ATOM 1272 O O . ILE A 1 158 ? -12.408 -1.070 2.897 1.00 82.75 158 ILE A O 1
ATOM 1276 N N . ASP A 1 159 ? -12.042 1.152 2.876 1.00 84.81 159 ASP A N 1
ATOM 1277 C CA . ASP A 1 159 ? -10.651 1.000 2.462 1.00 84.81 159 ASP A CA 1
ATOM 1278 C C . ASP A 1 159 ? -9.876 0.371 3.626 1.00 84.81 159 ASP A C 1
ATOM 1280 O O . ASP A 1 159 ? -9.908 0.917 4.735 1.00 84.81 159 ASP A O 1
ATOM 1284 N N . PRO A 1 160 ? -9.180 -0.762 3.415 1.00 85.00 160 PRO A N 1
ATOM 1285 C CA . PRO A 1 160 ? -8.347 -1.331 4.454 1.00 85.00 160 PRO A CA 1
ATOM 1286 C C . PRO A 1 160 ? -7.374 -0.326 5.056 1.00 85.00 160 PRO A C 1
ATOM 1288 O O . PRO A 1 160 ? -7.189 -0.329 6.259 1.00 85.00 160 PRO A O 1
ATOM 1291 N N . GLU A 1 161 ? -6.775 0.563 4.264 1.00 84.81 161 GLU A N 1
ATOM 1292 C CA . GLU A 1 161 ? -5.828 1.544 4.806 1.00 84.81 161 GLU A CA 1
ATOM 1293 C C . GLU A 1 161 ? -6.513 2.484 5.817 1.00 84.81 161 GLU A C 1
ATOM 1295 O O . GLU A 1 161 ? -6.018 2.642 6.934 1.00 84.81 161 GLU A O 1
ATOM 1300 N N . ASP A 1 162 ? -7.701 2.996 5.485 1.00 87.25 162 ASP A N 1
ATOM 1301 C CA . ASP A 1 162 ? -8.476 3.886 6.356 1.00 87.25 162 ASP A CA 1
ATOM 1302 C C . ASP A 1 162 ? -8.957 3.167 7.629 1.00 87.25 162 ASP A C 1
ATOM 1304 O O . ASP A 1 162 ? -8.872 3.719 8.730 1.00 87.25 162 ASP A O 1
ATOM 1308 N N . TYR A 1 163 ? -9.417 1.916 7.510 1.00 86.75 163 TYR A N 1
ATOM 1309 C CA . TYR A 1 163 ? -9.854 1.114 8.658 1.00 86.75 163 TYR A CA 1
ATOM 1310 C C . TYR A 1 163 ? -8.713 0.879 9.649 1.00 86.75 163 TYR A C 1
ATOM 1312 O O . TYR A 1 163 ? -8.861 1.105 10.847 1.00 86.75 163 TYR A O 1
ATOM 1320 N N . ILE A 1 164 ? -7.551 0.463 9.144 1.00 85.19 164 ILE A N 1
ATOM 1321 C CA . ILE A 1 164 ? -6.388 0.122 9.967 1.00 85.19 164 ILE A CA 1
ATOM 1322 C C . ILE A 1 164 ? -5.862 1.357 10.687 1.00 85.19 164 ILE A C 1
ATOM 1324 O O . ILE A 1 164 ? -5.672 1.317 11.902 1.00 85.19 164 ILE A O 1
ATOM 1328 N N . VAL A 1 165 ? -5.705 2.468 9.961 1.00 87.12 165 VAL A N 1
ATOM 1329 C CA . VAL A 1 165 ? -5.284 3.751 10.541 1.00 87.12 165 VAL A CA 1
ATOM 1330 C C . VAL A 1 165 ? -6.242 4.181 11.650 1.00 87.12 165 VAL A C 1
ATOM 1332 O O . VAL A 1 165 ? -5.795 4.604 12.713 1.00 87.12 165 VAL A O 1
ATOM 1335 N N . THR A 1 166 ? -7.550 4.005 11.447 1.00 88.88 166 THR A N 1
ATOM 1336 C CA . THR A 1 166 ? -8.566 4.340 12.453 1.00 88.88 166 THR A CA 1
ATOM 1337 C C . THR A 1 166 ? -8.418 3.499 13.721 1.00 88.88 166 THR A C 1
ATOM 1339 O O . THR A 1 166 ? -8.450 4.040 14.825 1.00 88.88 166 THR A O 1
ATOM 1342 N N . ILE A 1 167 ? -8.229 2.182 13.590 1.00 87.62 167 ILE A N 1
ATOM 1343 C CA . ILE A 1 167 ? -8.079 1.278 14.740 1.00 87.62 167 ILE A CA 1
ATOM 1344 C C . ILE A 1 167 ? -6.766 1.519 15.485 1.00 87.62 167 ILE A C 1
ATOM 1346 O O . ILE A 1 167 ? -6.763 1.549 16.717 1.00 87.62 167 ILE A O 1
ATOM 1350 N N . GLU A 1 168 ? -5.662 1.740 14.770 1.00 86.19 168 GLU A N 1
ATOM 1351 C CA . GLU A 1 168 ? -4.378 2.093 15.382 1.00 86.19 168 GLU A CA 1
ATOM 1352 C C . GLU A 1 168 ? -4.463 3.430 16.124 1.00 86.19 168 GLU A C 1
ATOM 1354 O O . GLU A 1 168 ? -4.036 3.520 17.277 1.00 86.19 168 GLU A O 1
ATOM 1359 N N . ALA A 1 169 ? -5.063 4.452 15.506 1.00 86.00 169 ALA A N 1
ATOM 1360 C CA . ALA A 1 169 ? -5.272 5.753 16.133 1.00 86.00 169 ALA A CA 1
ATOM 1361 C C . ALA A 1 169 ? -6.159 5.636 17.380 1.00 86.00 169 ALA A C 1
ATOM 1363 O O . ALA A 1 169 ? -5.868 6.245 18.410 1.00 86.00 169 ALA A O 1
ATOM 1364 N N . LEU A 1 170 ? -7.202 4.801 17.327 1.00 87.00 170 LEU A N 1
ATOM 1365 C CA . LEU A 1 170 ? -8.092 4.555 18.456 1.00 87.00 170 LEU A CA 1
ATOM 1366 C C . LEU A 1 170 ? -7.366 3.848 19.605 1.00 87.00 170 LEU A C 1
ATOM 1368 O O . LEU A 1 170 ? -7.504 4.254 20.760 1.00 87.00 170 LEU A O 1
ATOM 1372 N N . HIS A 1 171 ? -6.573 2.816 19.301 1.00 85.88 171 HIS A N 1
ATOM 1373 C CA . HIS A 1 171 ? -5.762 2.099 20.289 1.00 85.88 171 HIS A CA 1
ATOM 1374 C C . HIS A 1 171 ? -4.750 3.035 20.953 1.00 85.88 171 HIS A C 1
ATOM 1376 O O . HIS A 1 171 ? -4.693 3.097 22.182 1.00 85.88 171 HIS A O 1
ATOM 1382 N N . GLN A 1 172 ? -4.027 3.833 20.161 1.00 84.81 172 GLN A N 1
A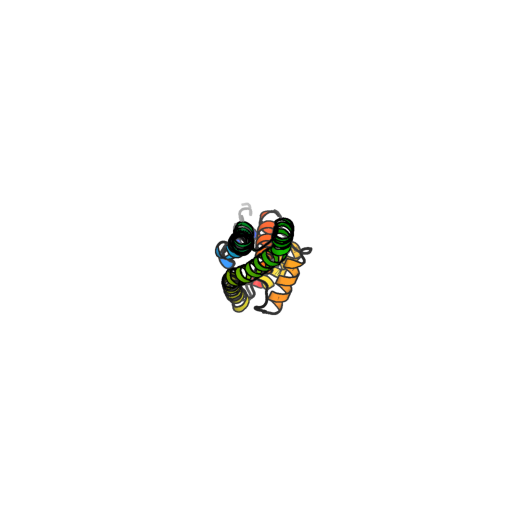TOM 1383 C CA . GLN A 1 172 ? -3.062 4.812 20.664 1.00 84.81 172 GLN A CA 1
ATOM 1384 C C . GLN A 1 172 ? -3.730 5.887 21.523 1.00 84.81 172 GLN A C 1
ATOM 1386 O O . GLN A 1 172 ? -3.249 6.174 22.619 1.00 84.81 172 GLN A O 1
ATOM 1391 N N . ALA A 1 173 ? -4.857 6.449 21.081 1.00 84.31 173 ALA A N 1
ATOM 1392 C CA . ALA A 1 173 ? -5.591 7.454 21.844 1.00 84.31 173 ALA A CA 1
ATOM 1393 C C . ALA A 1 173 ? -6.114 6.884 23.173 1.00 84.31 173 ALA A C 1
ATOM 1395 O O . ALA A 1 173 ? -5.986 7.522 24.221 1.00 84.31 173 ALA A O 1
ATOM 1396 N N . LEU A 1 174 ? -6.627 5.650 23.158 1.00 83.25 174 LEU A N 1
ATOM 1397 C CA . LEU A 1 174 ? -7.097 4.953 24.355 1.00 83.25 174 LEU A CA 1
ATOM 1398 C C . LEU A 1 174 ? -5.944 4.556 25.294 1.00 83.25 174 LEU A C 1
ATOM 1400 O O . LEU A 1 174 ? -6.135 4.490 26.511 1.00 83.25 174 LEU A O 1
ATOM 1404 N N . ALA A 1 175 ? -4.746 4.302 24.766 1.00 82.00 175 ALA A N 1
ATOM 1405 C CA . ALA A 1 175 ? -3.536 4.034 25.542 1.00 82.00 175 ALA A CA 1
ATOM 1406 C C . ALA A 1 175 ? -2.911 5.314 26.131 1.00 82.00 175 ALA A C 1
ATOM 1408 O O . ALA A 1 175 ? -2.408 5.277 27.253 1.00 82.00 175 ALA A O 1
ATOM 1409 N N . ALA A 1 176 ? -2.989 6.443 25.424 1.00 81.88 176 ALA A N 1
ATOM 1410 C CA . ALA A 1 176 ? -2.402 7.717 25.838 1.00 81.88 176 ALA A CA 1
ATOM 1411 C C . ALA A 1 176 ? -3.272 8.507 26.830 1.00 81.88 176 ALA A C 1
ATOM 1413 O O . ALA A 1 176 ? -2.735 9.195 27.696 1.00 81.88 176 ALA A O 1
ATOM 1414 N N . GLN A 1 177 ? -4.603 8.428 26.731 1.00 74.19 177 GLN A N 1
ATOM 1415 C CA . GLN A 1 177 ? -5.495 9.174 27.623 1.00 74.19 177 GLN A CA 1
ATOM 1416 C C . GLN A 1 177 ? -5.805 8.408 28.911 1.00 74.19 177 GLN A C 1
ATOM 1418 O O . GLN A 1 177 ? -6.387 7.322 28.889 1.00 74.19 177 GLN A O 1
ATOM 1423 N N . ASP A 1 178 ? -5.487 9.014 30.057 1.00 61.31 178 ASP A N 1
ATOM 1424 C CA . ASP A 1 178 ? -5.733 8.404 31.368 1.00 61.31 178 ASP A CA 1
ATOM 1425 C C . ASP A 1 178 ? -7.188 8.464 31.840 1.00 61.31 178 ASP A C 1
ATOM 1427 O O . ASP A 1 178 ? -7.612 7.612 32.627 1.00 61.31 178 ASP A O 1
ATOM 1431 N N . ALA A 1 179 ? -7.976 9.402 31.314 1.00 61.06 179 ALA A N 1
ATOM 1432 C CA . ALA A 1 179 ? -9.364 9.613 31.701 1.00 61.06 179 ALA A CA 1
ATOM 1433 C C . ALA A 1 179 ? -10.281 9.711 30.474 1.00 61.06 179 ALA A C 1
ATOM 1435 O O . ALA A 1 179 ? -10.672 10.797 30.059 1.00 61.06 179 ALA A O 1
ATOM 1436 N N . VAL A 1 180 ? -10.674 8.562 29.921 1.00 72.50 180 VAL A N 1
ATOM 1437 C CA . VAL A 1 180 ? -11.885 8.500 29.087 1.00 72.50 180 VAL A CA 1
ATOM 1438 C C . VAL A 1 180 ? -13.089 8.574 30.022 1.00 72.50 180 VAL A C 1
ATOM 1440 O O . VAL A 1 180 ? -13.141 7.842 31.016 1.00 72.50 180 VAL A O 1
ATOM 1443 N N . ALA A 1 181 ? -14.042 9.465 29.735 1.00 75.94 181 ALA A N 1
ATOM 1444 C CA . ALA A 1 181 ? -15.217 9.633 30.583 1.00 75.94 181 ALA A CA 1
ATOM 1445 C C . ALA A 1 181 ? -15.952 8.293 30.746 1.00 75.94 181 ALA A C 1
ATOM 1447 O O . ALA A 1 181 ? -16.213 7.587 29.771 1.00 75.94 181 ALA A O 1
ATOM 1448 N N . SER A 1 182 ? -16.311 7.940 31.983 1.00 72.31 182 SER A N 1
ATOM 1449 C CA . SER A 1 182 ? -16.957 6.655 32.289 1.00 72.31 182 SER A CA 1
ATOM 1450 C C . SER A 1 182 ? -18.272 6.453 31.534 1.00 72.31 182 SER A C 1
ATOM 1452 O O . SER A 1 182 ? -18.619 5.320 31.230 1.00 72.31 182 SER A O 1
ATOM 1454 N N . GLN A 1 183 ? -18.963 7.545 31.196 1.00 75.38 183 GLN A N 1
ATOM 1455 C CA . GLN A 1 183 ? -20.186 7.542 30.388 1.00 75.38 183 GLN A CA 1
ATOM 1456 C C . GLN A 1 183 ? -19.936 7.023 28.964 1.00 75.38 183 GLN A C 1
ATOM 1458 O O . GLN A 1 183 ? -20.739 6.262 28.440 1.00 75.38 183 GLN A O 1
ATOM 1463 N N . ILE A 1 184 ? -18.794 7.371 28.361 1.00 77.75 184 ILE A N 1
ATOM 1464 C CA . ILE A 1 184 ? -18.411 6.911 27.017 1.00 77.75 184 ILE A CA 1
ATOM 1465 C C . ILE A 1 184 ? -18.087 5.416 27.054 1.00 77.75 184 ILE A C 1
ATOM 1467 O O . ILE A 1 184 ? -18.500 4.666 26.177 1.00 77.75 184 ILE A O 1
ATOM 1471 N N . LEU A 1 185 ? -17.388 4.965 28.100 1.00 77.81 185 LEU A N 1
ATOM 1472 C CA . LEU A 1 185 ? -17.068 3.546 28.281 1.00 77.81 185 LEU A CA 1
ATOM 1473 C C . LEU A 1 185 ? -18.334 2.702 28.497 1.00 77.81 185 LEU A C 1
ATOM 1475 O O . LEU A 1 185 ? -18.438 1.620 27.933 1.00 77.81 185 LEU A O 1
ATOM 1479 N N . GLN A 1 186 ? -19.307 3.217 29.254 1.00 78.12 186 GLN A N 1
ATOM 1480 C CA . GLN A 1 186 ? -20.608 2.569 29.444 1.00 78.12 186 GLN A CA 1
ATOM 1481 C C . GLN A 1 186 ? -21.421 2.509 28.147 1.00 78.12 186 GLN A C 1
ATOM 1483 O O . GLN A 1 186 ? -21.922 1.443 27.808 1.00 78.12 186 GLN A O 1
ATOM 1488 N N . ALA A 1 187 ? -21.483 3.603 27.381 1.00 78.25 187 ALA A N 1
ATOM 1489 C CA . ALA A 1 187 ? -22.180 3.629 26.092 1.00 78.25 187 ALA A CA 1
ATOM 1490 C C . ALA A 1 187 ? -21.620 2.587 25.106 1.00 78.25 187 ALA A C 1
ATOM 1492 O O . ALA A 1 187 ? -22.364 1.963 24.352 1.00 78.25 187 ALA A O 1
ATOM 1493 N N . VAL A 1 188 ? -20.305 2.358 25.138 1.00 81.56 188 VAL A N 1
ATOM 1494 C CA . VAL A 1 188 ? -19.649 1.332 24.317 1.00 81.56 188 VAL A CA 1
ATOM 1495 C C . VAL A 1 188 ? -19.955 -0.075 24.819 1.00 81.56 188 VAL A C 1
ATOM 1497 O O . VAL A 1 188 ? -20.216 -0.963 24.014 1.00 81.56 188 VAL A O 1
ATOM 1500 N N . GLU A 1 189 ? -19.932 -0.304 26.134 1.00 80.38 189 GLU A N 1
ATOM 1501 C CA . GLU A 1 189 ? -20.312 -1.598 26.713 1.00 80.38 189 GLU A CA 1
ATOM 1502 C C . GLU A 1 189 ? -21.757 -1.968 26.351 1.00 80.38 189 GLU A C 1
ATOM 1504 O O . GLU A 1 189 ? -22.015 -3.105 25.955 1.00 80.38 189 GLU A O 1
ATOM 1509 N N . GLU A 1 190 ? -22.681 -1.007 26.404 1.00 82.00 190 GLU A N 1
ATOM 1510 C CA . GLU A 1 190 ? -24.074 -1.189 25.988 1.00 82.00 190 GLU A CA 1
ATOM 1511 C C . GLU A 1 190 ? -24.190 -1.501 24.490 1.00 82.00 190 GLU A C 1
ATOM 1513 O O . GLU A 1 190 ? -24.871 -2.457 24.114 1.00 82.00 190 GLU A O 1
ATOM 1518 N N . ALA A 1 191 ? -23.474 -0.764 23.633 1.00 79.75 191 ALA A N 1
ATOM 1519 C CA . ALA A 1 191 ? -23.452 -1.013 22.189 1.00 79.75 191 ALA A CA 1
ATOM 1520 C C . ALA A 1 191 ? -22.850 -2.385 21.827 1.00 79.75 191 ALA A C 1
ATOM 1522 O O . ALA A 1 191 ? -23.254 -3.017 20.848 1.00 79.75 191 ALA A O 1
ATOM 1523 N N . LEU A 1 192 ? -21.890 -2.876 22.615 1.00 78.69 192 LEU A N 1
ATOM 1524 C CA . LEU A 1 192 ? -21.289 -4.197 22.433 1.00 78.69 192 LEU A CA 1
ATOM 1525 C C . LEU A 1 192 ? -22.174 -5.335 22.965 1.00 78.69 192 LEU A C 1
ATOM 1527 O O . LEU A 1 192 ? -22.102 -6.435 22.420 1.00 78.69 192 LEU A O 1
ATOM 1531 N N . ALA A 1 193 ? -22.999 -5.084 23.987 1.00 78.38 193 ALA A N 1
ATOM 1532 C CA . ALA A 1 193 ? -23.863 -6.080 24.627 1.00 78.38 193 ALA A CA 1
ATOM 1533 C C . ALA A 1 193 ? -25.149 -6.409 23.846 1.00 78.38 193 ALA A C 1
ATOM 1535 O O . ALA A 1 193 ? -25.761 -7.440 24.110 1.00 78.38 193 ALA A O 1
ATOM 1536 N N . GLN A 1 194 ? -25.552 -5.581 22.877 1.00 71.25 194 GLN A N 1
ATOM 1537 C CA . GLN A 1 194 ? -26.718 -5.807 22.004 1.00 71.25 194 GLN A CA 1
ATOM 1538 C C . GLN A 1 194 ? -26.465 -6.879 20.911 1.00 71.25 194 GLN A C 1
ATOM 1540 O O . GLN A 1 194 ? -26.849 -6.697 19.757 1.00 71.25 194 GLN A O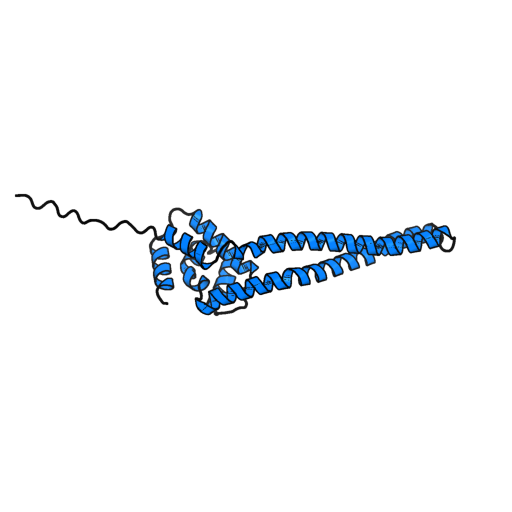 1
ATOM 1545 N N . GLN A 1 195 ? -25.761 -7.968 21.249 1.00 56.53 195 GLN A N 1
ATOM 1546 C CA . GLN A 1 195 ? -25.466 -9.105 20.359 1.00 56.53 195 GLN A CA 1
ATOM 1547 C C . GLN A 1 195 ? -26.598 -10.126 20.293 1.00 56.53 195 GLN A C 1
ATOM 1549 O O . GLN A 1 195 ? -27.173 -10.445 21.356 1.00 56.53 195 GLN A O 1
#

Radius of gyration: 28.59 Å; chains: 1; bounding box: 58×26×110 Å

pLDDT: mean 81.65, std 13.35, range [37.62, 96.5]

Sequence (195 aa):
MSAAEQQGKKAPRRRPRRELLRLIERRFELEHLDYLRRIRSERSRTKLSGVMAAGAFYTVFFVAGFTAWKFGAVPPELFGKLSWVMMIPATVFGVTYWLIAGNRREYPLRQQARDHIAGIEGATGLLWRLEPLVQALLAQDMVAQRALEQSRRGSAAIDPEDYIVTIEALHQALAAQDAVASQILQAVEEALAQQ

Secondary structure (DSSP, 8-state):
---------------HHHHHHHHHHHHTTTTTTTHHHHHHHHHHHHHHHHHHHHHHHHHHHHHHHHHHHHTTSS-HHHHHHHHHHHHHHHHHHHHHHHHHHHHHHHHHHHHHHHHHHHHHHHHH-HHHHTHHHHHHHSTT-HHHHHHHHHHHTT-TT--HHHHHHHHHHHHHHHHH-S---HHHHHHHHHHHH--

Foldseek 3Di:
DDPDDPPPPPDPPDPLLVVVLVCLCVLVVVVLLCLVVQLVVQLVVLLVVLVVQLVVQLVVVLVVLVVCVVVVVDPPVRSVVSSVVSSVVSNVSSVVSSVVSSCVSSVVSQVSLLVSVLVSLVVQLLLLLLVLLCCVQVVPPPLSVVQNVCSVVSHSPNRSVSVSVNSVSSSVSSVPDPDDDVVSSVSSVVSRPPD